Protein AF-A0A1L6RBK7-F1 (afdb_monomer_lite)

Sequence (250 aa):
MNKFKVNISGMTCTGCEKHVESALEKIGAKNIESSYRRGEAVFELPDDIEVESAIKAIADANYHPGEAEEFQSEQKTNLLKKYRLNVEGMTCTGCEEHIAVALENAGAKGIEVDFRRGEALFELPYDVDIDIAKTAITDAQYQPGEAEEIQVQSEKRTDVSLNDEGNYDYDYIIIGSGGAAFSSAIEAVTLNAKVAMIERGTVGGTCVNVGCVPSKTLLRAGEINHLAKNNPFVGLHTSASNVDLALLVK

Organism: NCBI:txid1631871

pLDDT: mean 84.46, std 13.8, range [33.88, 96.56]

Radius of gyration: 31.49 Å; chains: 1; bounding box: 79×46×82 Å

InterPro domains:
  IPR006121 Heavy metal-associated domain, HMA [PF00403] (6-64)
  IPR006121 Heavy metal-associated domain, HMA [PS50846] (2-66)
  IPR006121 Heavy metal-associated domain, HMA [PS50846] (81-145)
  IPR006121 Heavy metal-associated domain, HMA [cd00371] (5-65)
  IPR006121 Heavy metal-associated domain, HMA [cd00371] (85-144)
  IPR012999 Pyridine nucleotide-disulphide oxidoreductase, class I, active site [PS00076] (204-214)
  IPR017969 Heavy-metal-associated, conserved site [PS01047] (87-115)
  IPR023753 FAD/NAD(P)-binding domain [PF07992] (170-236)
  IPR036163 Heavy metal-associated domain superfamily [SSF55008] (2-65)
  IPR036163 Heavy metal-associated domain superfamily [SSF55008] (81-144)
  IPR036188 FAD/NAD(P)-binding domain superfamily [G3DSA:3.50.50.60] (167-250)
  IPR036188 FAD/NAD(P)-binding domain superfamily [SSF51905] (164-239)

Foldseek 3Di:
DFKKKKQKADQDDPVSQVLLVVLCVVQPWPPWGGDSPRNMIITDDDPPDDPVSSCVSSVVSVMHIDDMDGDDPPPDFPDKWKKKKAKADQDDPVVQVLLQVLVVVLVWAPWDDDSVRRIIITIHTPPRDCVSSQVSSVVSVIHIDDMDTDPPPPPPVDPPPPDDPDPDPWDEEAEAQEPVSVVVVVVCVVVVTRYHYDYPDDHHPCCCPPRVNLVVLVVVVVVVQVCQPVPPDPPDHGHDDDDDVVVSRD

Structure (mmCIF, N/CA/C/O backbone):
data_AF-A0A1L6RBK7-F1
#
_entry.id   AF-A0A1L6RBK7-F1
#
loop_
_atom_site.group_PDB
_atom_site.id
_atom_site.type_symbol
_atom_site.label_atom_id
_atom_site.label_alt_id
_atom_site.label_comp_id
_atom_site.label_asym_id
_atom_site.label_entity_id
_atom_site.label_seq_id
_atom_site.pdbx_PDB_ins_code
_atom_site.Cartn_x
_atom_site.Cartn_y
_atom_site.Cartn_z
_atom_site.occupancy
_atom_site.B_iso_or_equiv
_atom_site.auth_seq_id
_atom_site.auth_comp_id
_atom_site.auth_asym_id
_atom_site.auth_atom_id
_atom_site.pdbx_PDB_model_num
ATOM 1 N N . MET A 1 1 ? -17.980 17.492 41.472 1.00 73.06 1 MET A N 1
ATOM 2 C CA . MET A 1 1 ? -16.623 17.569 40.889 1.00 73.06 1 MET A CA 1
ATOM 3 C C . MET A 1 1 ? -16.784 17.989 39.453 1.00 73.06 1 MET A C 1
ATOM 5 O O . MET A 1 1 ? -17.318 17.214 38.662 1.00 73.06 1 MET A O 1
ATOM 9 N N . ASN A 1 2 ? -16.354 19.202 39.141 1.00 81.06 2 ASN A N 1
ATOM 10 C CA . ASN A 1 2 ? -16.454 19.751 37.801 1.00 81.06 2 ASN A CA 1
ATOM 11 C C . ASN A 1 2 ? -15.109 19.601 37.100 1.00 81.06 2 ASN A C 1
ATOM 13 O O . ASN A 1 2 ? -14.045 19.728 37.713 1.00 81.06 2 ASN A O 1
ATOM 17 N N . LYS A 1 3 ? -15.166 19.266 35.816 1.00 86.12 3 LYS A N 1
ATOM 18 C CA . LYS A 1 3 ? -13.985 19.080 34.986 1.00 86.12 3 LYS A CA 1
ATOM 19 C C . LYS A 1 3 ? -13.687 20.389 34.275 1.00 86.12 3 LYS A C 1
ATOM 21 O O . LYS A 1 3 ? -14.584 21.015 33.725 1.00 86.12 3 LYS A O 1
ATOM 26 N N . PHE A 1 4 ? -12.429 20.790 34.290 1.00 86.75 4 PHE A N 1
ATOM 27 C CA . PHE A 1 4 ? -11.965 22.053 33.744 1.00 86.75 4 PHE A CA 1
ATOM 28 C C . PHE A 1 4 ? -10.830 21.817 32.762 1.00 86.75 4 PHE A C 1
ATOM 30 O O . PHE A 1 4 ? -10.036 20.883 32.908 1.00 86.75 4 PHE A O 1
ATOM 37 N N . LYS A 1 5 ? -10.765 22.687 31.760 1.00 88.75 5 LYS A N 1
ATOM 38 C CA . LYS A 1 5 ? -9.667 22.776 30.810 1.00 88.75 5 LYS A CA 1
ATOM 39 C C . LYS A 1 5 ? -9.060 24.172 30.895 1.00 88.75 5 LYS A C 1
ATOM 41 O O . LYS A 1 5 ? -9.777 25.163 30.817 1.00 88.75 5 LYS A O 1
ATOM 46 N N . VAL A 1 6 ? -7.738 24.241 31.021 1.00 91.00 6 VAL A N 1
ATOM 47 C CA . VAL A 1 6 ? -6.980 25.498 31.064 1.00 91.00 6 VAL A CA 1
ATOM 48 C C . VAL A 1 6 ? -5.875 25.449 30.023 1.00 91.00 6 VAL A C 1
ATOM 50 O O . VAL A 1 6 ? -5.073 24.517 30.012 1.00 91.00 6 VAL A O 1
ATOM 53 N N . ASN A 1 7 ? -5.800 26.465 29.165 1.00 90.62 7 ASN A N 1
ATOM 54 C CA . ASN A 1 7 ? -4.651 26.650 28.279 1.00 90.62 7 ASN A CA 1
ATOM 55 C C . ASN A 1 7 ? -3.482 27.240 29.080 1.00 90.62 7 ASN A C 1
ATOM 57 O O . ASN A 1 7 ? -3.673 28.156 29.870 1.00 90.62 7 ASN A O 1
ATOM 61 N N . ILE A 1 8 ? -2.268 26.734 28.895 1.00 88.94 8 ILE A N 1
ATOM 62 C CA . ILE A 1 8 ? -1.082 27.103 29.670 1.00 88.94 8 ILE A CA 1
ATOM 63 C C . ILE A 1 8 ? 0.086 27.362 28.720 1.00 88.94 8 ILE A C 1
ATOM 65 O O . ILE A 1 8 ? 0.554 26.472 28.010 1.00 88.94 8 ILE A O 1
ATOM 69 N N . SER A 1 9 ? 0.615 28.581 28.768 1.00 86.88 9 SER A N 1
ATOM 70 C CA . SER A 1 9 ? 1.838 28.965 28.063 1.00 86.88 9 SER A CA 1
ATOM 71 C C . SER A 1 9 ? 3.060 28.892 28.986 1.00 86.88 9 SER A C 1
ATOM 73 O O . SER A 1 9 ? 3.001 29.259 30.159 1.00 86.88 9 SER A O 1
ATOM 75 N N . GLY A 1 10 ? 4.198 28.437 28.449 1.00 84.94 10 GLY A N 1
ATOM 76 C CA . GLY A 1 10 ? 5.475 28.333 29.178 1.00 84.94 10 GLY A CA 1
ATOM 77 C C . GLY A 1 10 ? 5.931 26.905 29.503 1.00 84.94 10 GLY A C 1
ATOM 78 O O . GLY A 1 10 ? 7.043 26.724 29.995 1.00 84.94 10 GLY A O 1
ATOM 79 N N . MET A 1 11 ? 5.128 25.882 29.196 1.00 90.25 11 MET A N 1
ATOM 80 C CA . MET A 1 11 ? 5.571 24.486 29.264 1.00 90.25 11 MET A CA 1
ATOM 81 C C . MET A 1 11 ? 6.421 24.135 28.036 1.00 90.25 11 MET A C 1
ATOM 83 O O . MET A 1 11 ? 5.993 24.349 26.906 1.00 90.25 11 MET A O 1
ATOM 87 N N . THR A 1 12 ? 7.622 23.589 28.245 1.00 86.50 12 THR A N 1
ATOM 88 C CA . THR A 1 12 ? 8.572 23.291 27.152 1.00 86.50 12 THR A CA 1
ATOM 89 C C . THR A 1 12 ? 9.026 21.833 27.100 1.00 86.50 12 THR A C 1
ATOM 91 O O . THR A 1 12 ? 9.640 21.419 26.117 1.00 86.50 12 THR A O 1
ATOM 94 N N . CYS A 1 13 ? 8.726 21.034 28.126 1.00 85.31 13 CYS A N 1
ATOM 95 C CA . CYS A 1 13 ? 9.079 19.618 28.177 1.00 85.31 13 CYS A CA 1
ATOM 96 C C . CYS A 1 13 ? 8.128 18.822 29.080 1.00 85.31 13 CYS A C 1
ATOM 98 O O . CYS A 1 13 ? 7.342 19.391 29.836 1.00 85.31 13 CYS A O 1
ATOM 100 N N . THR A 1 14 ? 8.265 17.495 29.064 1.00 84.88 14 THR A N 1
ATOM 101 C CA . THR A 1 14 ? 7.515 16.574 29.939 1.00 84.88 14 THR A CA 1
ATOM 102 C C . THR A 1 14 ? 7.792 16.789 31.431 1.00 84.88 14 THR A C 1
ATOM 104 O O . THR A 1 14 ? 6.969 16.471 32.284 1.00 84.88 14 THR A O 1
ATOM 107 N N . GLY A 1 15 ? 8.937 17.385 31.780 1.00 85.56 15 GLY A N 1
ATOM 108 C CA . GLY A 1 15 ? 9.208 17.837 33.147 1.00 85.56 15 GLY A CA 1
ATOM 109 C C . GLY A 1 15 ? 8.305 18.997 33.580 1.00 85.56 15 GLY A C 1
ATOM 110 O O . GLY A 1 15 ? 7.928 19.067 34.747 1.00 85.56 15 GLY A O 1
ATOM 111 N N . CYS A 1 16 ? 7.917 19.879 32.651 1.00 87.00 16 CYS A N 1
ATOM 112 C CA . CYS A 1 16 ? 6.959 20.950 32.925 1.00 87.00 16 CYS A CA 1
ATOM 113 C C . CYS A 1 16 ? 5.545 20.405 33.153 1.00 87.00 16 CYS A C 1
ATOM 115 O O . CYS A 1 16 ? 4.841 20.939 34.001 1.00 87.00 16 CYS A O 1
ATOM 117 N N . GLU A 1 17 ? 5.159 19.331 32.455 1.00 89.56 17 GLU A N 1
ATOM 118 C CA . GLU A 1 17 ? 3.857 18.669 32.648 1.00 89.56 17 GLU A CA 1
ATOM 119 C C . GLU A 1 17 ? 3.706 18.207 34.097 1.00 89.56 17 GLU A C 1
ATOM 121 O O . GLU A 1 17 ? 2.801 18.655 34.796 1.00 89.56 17 GLU A O 1
ATOM 126 N N . LYS A 1 18 ? 4.685 17.437 34.592 1.00 89.50 18 LYS A N 1
ATOM 127 C CA . LYS A 1 18 ? 4.704 16.945 35.979 1.00 89.50 18 LYS A CA 1
ATOM 128 C C . LYS A 1 18 ? 4.722 18.061 37.016 1.00 89.50 18 LYS A C 1
ATOM 130 O O . LYS A 1 18 ? 4.187 17.905 38.113 1.00 89.50 18 LYS A O 1
ATOM 135 N N . HIS A 1 19 ? 5.372 19.178 36.699 1.00 92.06 19 HIS A N 1
ATOM 136 C CA . HIS A 1 19 ? 5.433 20.329 37.593 1.00 92.06 19 HIS A CA 1
ATOM 137 C C . HIS A 1 19 ? 4.069 21.023 37.708 1.00 92.06 19 HIS A C 1
ATOM 139 O O . HIS A 1 19 ? 3.645 21.338 38.819 1.00 92.06 19 HIS A O 1
ATOM 145 N N . VAL A 1 20 ? 3.360 21.186 36.584 1.00 89.94 20 VAL A N 1
ATOM 146 C CA . VAL A 1 20 ? 1.979 21.694 36.550 1.00 89.94 20 VAL A CA 1
ATOM 147 C C . VAL A 1 20 ? 1.020 20.726 37.244 1.00 89.94 20 VAL A C 1
ATOM 149 O O . VAL A 1 20 ? 0.216 21.159 38.065 1.00 89.94 20 VAL A O 1
ATOM 152 N N . GLU A 1 21 ? 1.146 19.422 36.993 1.00 91.25 21 GLU A N 1
ATOM 153 C CA . GLU A 1 21 ? 0.361 18.382 37.673 1.00 91.25 21 GLU A CA 1
ATOM 154 C C . GLU A 1 21 ? 0.539 18.463 39.190 1.00 91.25 21 GLU A C 1
ATOM 156 O O . GLU A 1 21 ? -0.434 18.594 39.925 1.00 91.25 21 GLU A O 1
ATOM 161 N N . SER A 1 22 ? 1.787 18.530 39.661 1.00 89.69 22 SER A N 1
ATOM 162 C CA . SER A 1 22 ? 2.098 18.658 41.091 1.00 89.69 22 SER A CA 1
ATOM 163 C C . SER A 1 22 ? 1.553 19.951 41.715 1.00 89.69 22 SER A C 1
ATOM 165 O O . SER A 1 22 ? 1.272 19.990 42.914 1.00 89.69 22 SER A O 1
ATOM 167 N N . ALA A 1 23 ? 1.448 21.039 40.946 1.00 91.12 23 ALA A N 1
ATOM 168 C CA . ALA A 1 23 ? 0.873 22.299 41.419 1.00 91.12 23 ALA A CA 1
ATOM 169 C C . ALA A 1 23 ? -0.652 22.196 41.581 1.00 91.12 23 ALA A C 1
ATOM 171 O O . ALA A 1 23 ? -1.193 22.658 42.586 1.00 91.12 23 ALA A O 1
ATOM 172 N N . LEU A 1 24 ? -1.323 21.533 40.637 1.00 90.44 24 LEU A N 1
ATOM 173 C CA . LEU A 1 24 ? -2.764 21.282 40.669 1.00 90.44 24 LEU A CA 1
ATOM 174 C C . LEU A 1 24 ? -3.151 20.234 41.731 1.00 90.44 24 LEU A C 1
ATOM 176 O O . LEU A 1 24 ? -4.159 20.394 42.417 1.00 90.44 24 LEU A O 1
ATOM 180 N N . GLU A 1 25 ? -2.329 19.210 41.962 1.00 91.50 25 GLU A N 1
ATOM 181 C CA . GLU A 1 25 ? -2.562 18.228 43.032 1.00 91.50 25 GLU A CA 1
ATOM 182 C C . GLU A 1 25 ? -2.554 18.870 44.428 1.00 91.50 25 GLU A C 1
ATOM 184 O O . GLU A 1 25 ? -3.361 18.511 45.286 1.00 91.50 25 GLU A O 1
ATOM 189 N N . LYS A 1 26 ? -1.681 19.861 44.666 1.00 90.38 26 LYS A N 1
ATOM 190 C CA . LYS A 1 26 ? -1.568 20.552 45.968 1.00 90.38 26 LYS A CA 1
ATOM 191 C C . LYS A 1 26 ? -2.830 21.301 46.376 1.00 90.38 26 LYS A C 1
ATOM 193 O O . LYS A 1 26 ? -3.056 21.484 47.569 1.00 90.38 26 LYS A O 1
ATOM 198 N N . ILE A 1 27 ? -3.626 21.735 45.404 1.00 88.38 27 ILE A N 1
ATOM 199 C CA . ILE A 1 27 ? -4.910 22.394 45.648 1.00 88.38 27 ILE A CA 1
ATOM 200 C C . ILE A 1 27 ? -6.080 21.405 45.631 1.00 88.38 27 ILE A C 1
ATOM 202 O O . ILE A 1 27 ? -7.221 21.831 45.706 1.00 88.38 27 ILE A O 1
ATOM 206 N N . GLY A 1 28 ? -5.823 20.097 45.539 1.00 85.75 28 GLY A N 1
ATOM 207 C CA . GLY A 1 28 ? -6.856 19.064 45.606 1.00 85.75 28 GLY A CA 1
ATOM 208 C C . GLY A 1 28 ? -7.500 18.694 44.270 1.00 85.75 28 GLY A C 1
ATOM 209 O O . GLY A 1 28 ? -8.521 18.001 44.279 1.00 85.75 28 GLY A O 1
ATOM 210 N N . ALA A 1 29 ? -6.926 19.110 43.135 1.00 88.69 29 ALA A N 1
ATOM 211 C CA . ALA A 1 29 ? -7.391 18.654 41.829 1.00 88.69 29 ALA A CA 1
ATOM 212 C C . ALA A 1 29 ? -7.116 17.150 41.641 1.00 88.69 29 ALA A C 1
ATOM 214 O O . ALA A 1 29 ? -6.121 16.611 42.131 1.00 88.69 29 ALA A O 1
ATOM 215 N N . LYS A 1 30 ? -8.012 16.461 40.932 1.00 86.44 30 LYS A N 1
ATOM 216 C CA . LYS A 1 30 ? -7.897 15.033 40.592 1.00 86.44 30 LYS A CA 1
ATOM 217 C C . LYS A 1 30 ? -7.983 14.834 39.084 1.00 86.44 30 LYS A C 1
ATOM 219 O O . LYS A 1 30 ? -8.372 15.750 38.366 1.00 86.44 30 LYS A O 1
ATOM 224 N N . ASN A 1 31 ? -7.630 13.635 38.612 1.00 85.12 31 ASN A N 1
ATOM 225 C CA . ASN A 1 31 ? -7.673 13.272 37.190 1.00 85.12 31 ASN A CA 1
ATOM 226 C C . ASN A 1 31 ? -6.968 14.316 36.303 1.00 85.12 31 ASN A C 1
ATOM 228 O O . ASN A 1 31 ? -7.517 14.758 35.295 1.00 85.12 31 ASN A O 1
ATOM 232 N N . ILE A 1 32 ? -5.780 14.753 36.736 1.00 87.50 32 ILE A N 1
ATOM 233 C CA . ILE A 1 32 ? -5.017 15.800 36.061 1.00 87.50 32 ILE A CA 1
ATOM 234 C C . ILE A 1 32 ? -4.251 15.182 34.891 1.00 87.50 32 ILE A C 1
ATOM 236 O O . ILE A 1 32 ? -3.526 14.206 35.059 1.00 87.50 32 ILE A O 1
ATOM 240 N N . GLU A 1 33 ? -4.396 15.784 33.720 1.00 86.12 33 GLU A N 1
ATOM 241 C CA . GLU A 1 33 ? -3.628 15.480 32.522 1.00 86.12 33 GLU A CA 1
ATOM 242 C C . GLU A 1 33 ? -3.061 16.793 31.979 1.00 86.12 33 GLU A C 1
ATOM 244 O O . GLU A 1 33 ? -3.806 17.653 31.500 1.00 86.12 33 GLU A O 1
ATOM 249 N N . SER A 1 34 ? -1.742 16.967 32.069 1.00 83.00 34 SER A N 1
ATOM 250 C CA . SER A 1 34 ? -1.044 18.118 31.495 1.00 83.00 34 SER A CA 1
ATOM 251 C C . SER A 1 34 ? -0.352 17.738 30.190 1.00 83.00 34 SER A C 1
ATOM 253 O O . SER A 1 34 ? 0.192 16.644 30.052 1.00 83.00 34 SER A O 1
ATOM 255 N N . SER A 1 35 ? -0.360 18.639 29.206 1.00 83.50 35 SER A N 1
ATOM 256 C CA . SER A 1 35 ? 0.313 18.413 27.930 1.00 83.50 35 SER A CA 1
ATOM 257 C C . SER A 1 35 ? 1.081 19.645 27.467 1.00 83.50 35 SER A C 1
ATOM 259 O O . SER A 1 35 ? 0.487 20.619 27.000 1.00 83.50 35 SER A O 1
ATOM 261 N N . TYR A 1 36 ? 2.417 19.585 27.489 1.00 78.44 36 TYR A N 1
ATOM 262 C CA . TYR A 1 36 ? 3.265 20.673 26.982 1.00 78.44 36 TYR A CA 1
ATOM 263 C C . TYR A 1 36 ? 3.106 20.845 25.467 1.00 78.44 36 TYR A C 1
ATOM 265 O O . TYR A 1 36 ? 3.210 21.956 24.958 1.00 78.44 36 TYR A O 1
ATOM 273 N N . ARG A 1 37 ? 2.828 19.753 24.737 1.00 77.12 37 ARG A N 1
ATOM 274 C CA . ARG A 1 37 ? 2.623 19.788 23.278 1.00 77.12 37 ARG A CA 1
ATOM 275 C C . ARG A 1 37 ? 1.347 20.521 22.883 1.00 77.12 37 ARG A C 1
ATOM 277 O O . ARG A 1 37 ? 1.342 21.206 21.868 1.00 77.12 37 ARG A O 1
ATOM 284 N N . ARG A 1 38 ? 0.274 20.340 23.656 1.00 80.12 38 ARG A N 1
ATOM 285 C CA . ARG A 1 38 ? -1.005 21.029 23.433 1.00 80.12 38 ARG A CA 1
ATOM 286 C C . ARG A 1 38 ? -1.054 22.395 24.115 1.00 80.12 38 ARG A C 1
ATOM 288 O O . ARG A 1 38 ? -1.871 23.219 23.731 1.00 80.12 38 ARG A O 1
ATOM 295 N N . GLY A 1 39 ? -0.171 22.636 25.085 1.00 85.94 39 GLY A N 1
ATOM 296 C CA . GLY A 1 39 ? -0.199 23.846 25.897 1.00 85.94 39 GLY A CA 1
ATOM 297 C C . GLY A 1 39 ? -1.479 23.924 26.720 1.00 85.94 39 GLY A C 1
ATOM 298 O O . GLY A 1 39 ? -2.077 24.987 26.804 1.00 85.94 39 GLY A O 1
ATOM 299 N N . GLU A 1 40 ? -1.939 22.803 27.280 1.00 89.44 40 GLU A N 1
ATOM 300 C CA . GLU A 1 40 ? -3.183 22.734 28.055 1.00 89.44 40 GLU A CA 1
ATOM 301 C C . GLU A 1 40 ? -3.053 21.752 29.225 1.00 89.44 40 GLU A C 1
ATOM 303 O O . GLU A 1 40 ? -2.255 20.812 29.169 1.00 89.44 40 GLU A O 1
ATOM 308 N N . ALA A 1 41 ? -3.857 21.961 30.267 1.00 88.62 41 ALA A N 1
ATOM 309 C CA . ALA A 1 41 ? -4.087 21.001 31.336 1.00 88.62 41 ALA A CA 1
ATOM 310 C C . ALA A 1 41 ? -5.589 20.785 31.537 1.00 88.62 41 ALA A C 1
ATOM 312 O O . ALA A 1 41 ? -6.378 21.733 31.522 1.00 88.62 41 ALA A O 1
ATOM 313 N N . VAL A 1 42 ? -5.969 19.527 31.731 1.00 89.00 42 VAL A N 1
ATOM 314 C CA . VAL A 1 42 ? -7.336 19.098 32.022 1.00 89.00 42 VAL A CA 1
ATOM 315 C C . VAL A 1 42 ? -7.346 18.476 33.408 1.00 89.00 42 VAL A C 1
ATOM 317 O O . VAL A 1 42 ? -6.490 17.653 33.708 1.00 89.00 42 VAL A O 1
ATOM 320 N N . PHE A 1 43 ? -8.280 18.874 34.265 1.00 89.69 43 PHE A N 1
ATOM 321 C CA . PHE A 1 43 ? -8.334 18.401 35.648 1.00 89.69 43 PHE A CA 1
ATOM 322 C C . PHE A 1 43 ? -9.745 18.506 36.221 1.00 89.69 43 PHE A C 1
ATOM 324 O O . PHE A 1 43 ? -10.593 19.224 35.698 1.00 89.69 43 PHE A O 1
ATOM 331 N N . GLU A 1 44 ? -10.004 17.792 37.309 1.00 89.06 44 GLU A N 1
ATOM 332 C CA . GLU A 1 44 ? -11.269 17.837 38.037 1.00 89.06 44 GLU A CA 1
ATOM 333 C C . GLU A 1 44 ? -11.083 18.528 39.383 1.00 89.06 44 GLU A C 1
ATOM 335 O O . GLU A 1 44 ? -10.224 18.134 40.177 1.00 89.06 44 GLU A O 1
ATOM 340 N N . LEU A 1 45 ? -11.913 19.535 39.655 1.00 87.38 45 LEU A N 1
ATOM 341 C CA . LEU A 1 45 ? -11.954 20.211 40.946 1.00 87.38 45 LEU A CA 1
ATOM 342 C C . LEU A 1 45 ? -13.162 19.747 41.773 1.00 87.38 45 LEU A C 1
ATOM 344 O O . LEU A 1 45 ? -14.258 19.555 41.233 1.00 87.38 45 LEU A O 1
ATOM 348 N N . PRO A 1 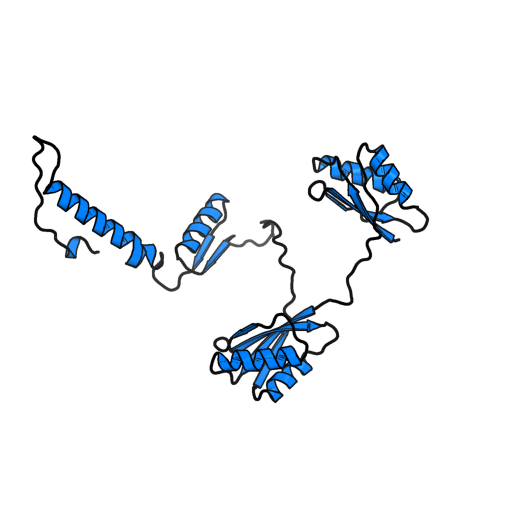46 ? -12.980 19.557 43.088 1.00 84.69 46 PRO A N 1
ATOM 349 C CA . PRO A 1 46 ? -14.072 19.498 44.052 1.00 84.69 46 PRO A CA 1
ATOM 350 C C . PRO A 1 46 ? -14.959 20.755 44.013 1.00 84.69 46 PRO A C 1
ATOM 352 O O . PRO A 1 46 ? -14.482 21.843 43.705 1.00 84.69 46 PRO A O 1
ATOM 355 N N . ASP A 1 47 ? -16.248 20.609 44.334 1.00 79.94 47 ASP A N 1
ATOM 356 C CA . ASP A 1 47 ? -17.235 21.701 44.225 1.00 79.94 47 ASP A CA 1
ATOM 357 C C . ASP A 1 47 ? -17.021 22.813 45.276 1.00 79.94 47 ASP A C 1
ATOM 359 O O . ASP A 1 47 ? -17.595 23.893 45.178 1.00 79.94 47 ASP A O 1
ATOM 363 N N . ASP A 1 48 ? -16.193 22.548 46.288 1.00 82.00 48 ASP A N 1
ATOM 364 C CA . ASP A 1 48 ? -15.760 23.478 47.331 1.00 82.00 48 ASP A CA 1
ATOM 365 C C . ASP A 1 48 ? -14.536 24.324 46.940 1.00 82.00 48 ASP A C 1
ATOM 367 O O . ASP A 1 48 ? -14.123 25.191 47.714 1.00 82.00 48 ASP A O 1
ATOM 371 N N . ILE A 1 49 ? -13.957 24.101 45.755 1.00 82.75 49 ILE A N 1
ATOM 372 C CA . ILE A 1 49 ? -12.746 24.784 45.294 1.00 82.75 49 ILE A CA 1
ATOM 373 C C . ILE A 1 49 ? -13.047 25.602 44.043 1.00 82.75 49 ILE A C 1
ATOM 375 O O . ILE A 1 49 ? -13.415 25.075 42.995 1.00 82.75 49 ILE A O 1
ATOM 379 N N . GLU A 1 50 ? -12.837 26.913 44.142 1.00 84.25 50 GLU A N 1
ATOM 380 C CA . GLU A 1 50 ? -13.011 27.823 43.013 1.00 84.25 50 GLU A CA 1
ATOM 381 C C . GLU A 1 50 ? -11.913 27.626 41.959 1.00 84.25 50 GLU A C 1
ATOM 383 O O . GLU A 1 50 ? -10.728 27.507 42.284 1.00 84.25 50 GLU A O 1
ATOM 388 N N . VAL A 1 51 ? -12.307 27.677 40.684 1.00 85.06 51 VAL A N 1
ATOM 389 C CA . VAL A 1 51 ? -11.425 27.532 39.510 1.00 85.06 51 VAL A CA 1
ATOM 390 C C . VAL A 1 51 ? -10.275 28.540 39.511 1.00 85.06 51 VAL A C 1
ATOM 392 O O . VAL A 1 51 ? -9.162 28.221 39.094 1.00 85.06 51 VAL A O 1
ATOM 395 N N . GLU A 1 52 ? -10.507 29.728 40.066 1.00 86.75 52 GLU A N 1
ATOM 396 C CA . GLU A 1 52 ? -9.492 30.770 40.226 1.00 86.75 52 GLU A CA 1
ATOM 397 C C . GLU A 1 52 ? -8.285 30.293 41.054 1.00 86.75 52 GLU A C 1
ATOM 399 O O . GLU A 1 52 ? -7.146 30.696 40.813 1.00 86.75 52 GLU A O 1
ATOM 404 N N . SER A 1 53 ? -8.504 29.361 41.989 1.00 86.00 53 SER A N 1
ATOM 405 C CA . SER A 1 53 ? -7.432 28.738 42.773 1.00 86.00 53 SER A CA 1
ATOM 406 C C . SER A 1 53 ? -6.507 27.885 41.900 1.00 86.00 53 SER A C 1
ATOM 408 O O . SER A 1 53 ? -5.301 27.848 42.146 1.00 86.00 53 SER A O 1
ATOM 410 N N . ALA A 1 54 ? -7.040 27.241 40.855 1.00 86.25 54 ALA A N 1
ATOM 411 C CA . ALA A 1 54 ? -6.251 26.472 39.894 1.00 86.25 54 ALA A CA 1
ATOM 412 C C . ALA A 1 54 ? -5.447 27.370 38.956 1.00 86.25 54 ALA A C 1
ATOM 414 O O . ALA A 1 54 ? -4.259 27.121 38.748 1.00 86.25 54 ALA A O 1
ATOM 415 N N . ILE A 1 55 ? -6.051 28.458 38.470 1.00 89.12 55 ILE A N 1
ATOM 416 C CA . ILE A 1 55 ? -5.344 29.479 37.685 1.00 89.12 55 ILE A CA 1
ATOM 417 C C . ILE A 1 55 ? -4.179 30.037 38.512 1.00 89.12 55 ILE A C 1
ATOM 419 O O . ILE A 1 55 ? -3.034 30.051 38.058 1.00 89.12 55 ILE A O 1
ATOM 423 N N . LYS A 1 56 ? -4.430 30.402 39.772 1.00 89.44 56 LYS A N 1
ATOM 424 C CA . LYS A 1 56 ? -3.388 30.907 40.667 1.00 89.44 56 LYS A CA 1
ATOM 425 C C . LYS A 1 56 ? -2.276 29.886 40.923 1.00 89.44 56 LYS A C 1
ATOM 427 O O . LYS A 1 56 ? -1.108 30.252 40.863 1.00 89.44 56 LYS A O 1
ATOM 432 N N . ALA A 1 57 ? -2.607 28.614 41.150 1.00 90.31 57 ALA A N 1
ATOM 433 C CA . ALA A 1 57 ? -1.607 27.567 41.373 1.00 90.31 57 ALA A CA 1
ATOM 434 C C . ALA A 1 57 ? -0.672 27.373 40.165 1.00 90.31 57 ALA A C 1
ATOM 436 O O . ALA A 1 57 ? 0.532 27.177 40.338 1.00 90.31 57 ALA A O 1
ATOM 437 N N . ILE A 1 58 ? -1.209 27.465 38.943 1.00 89.25 58 ILE A N 1
ATOM 438 C CA . ILE A 1 58 ? -0.419 27.388 37.706 1.00 89.25 58 ILE A CA 1
ATOM 439 C C . ILE A 1 58 ? 0.479 28.629 37.557 1.00 89.25 58 ILE A C 1
ATOM 441 O O . ILE A 1 58 ? 1.648 28.498 37.186 1.00 89.25 58 ILE A O 1
ATOM 445 N N . ALA A 1 59 ? -0.036 29.818 37.887 1.00 89.50 59 ALA A N 1
ATOM 446 C CA . ALA A 1 59 ? 0.738 31.059 37.874 1.00 89.50 59 ALA A CA 1
ATOM 447 C C . ALA A 1 59 ? 1.887 31.044 38.900 1.00 89.50 59 ALA A C 1
ATOM 449 O O . ALA A 1 59 ? 3.028 31.358 38.559 1.00 89.50 59 ALA A O 1
ATOM 450 N N . ASP A 1 60 ? 1.616 30.590 40.127 1.00 91.06 60 ASP A N 1
ATOM 451 C CA . ASP A 1 60 ? 2.605 30.452 41.205 1.00 91.06 60 ASP A CA 1
ATOM 452 C C . ASP A 1 60 ? 3.696 29.412 40.863 1.00 91.06 60 ASP A C 1
ATOM 454 O O . ASP A 1 60 ? 4.818 29.483 41.369 1.00 91.06 60 ASP A O 1
ATOM 458 N N . ALA A 1 61 ? 3.405 28.473 39.955 1.00 88.19 61 ALA A N 1
ATOM 459 C CA . ALA A 1 61 ? 4.369 27.519 39.404 1.00 88.19 61 ALA A CA 1
ATOM 460 C C . ALA A 1 61 ? 5.236 28.090 38.254 1.00 88.19 61 ALA A C 1
ATOM 462 O O . ALA A 1 61 ? 6.005 27.343 37.646 1.00 88.19 61 ALA A O 1
ATOM 463 N N . ASN A 1 62 ? 5.174 29.406 37.998 1.00 89.69 62 ASN A N 1
ATOM 464 C CA . ASN A 1 62 ? 5.856 30.138 36.919 1.00 89.69 62 ASN A CA 1
ATOM 465 C C . ASN A 1 62 ? 5.379 29.791 35.496 1.00 89.69 62 ASN A C 1
ATOM 467 O O . ASN A 1 62 ? 6.163 29.844 34.543 1.00 89.69 62 ASN A O 1
ATOM 471 N N . TYR A 1 63 ? 4.096 29.472 35.332 1.00 90.38 63 TYR A N 1
ATOM 472 C CA . TYR A 1 63 ? 3.465 29.322 34.018 1.00 90.38 63 TYR A CA 1
ATOM 473 C C . TYR A 1 63 ? 2.424 30.417 33.777 1.00 90.38 63 TYR A C 1
ATOM 475 O O . TYR A 1 63 ? 2.005 31.105 34.701 1.00 90.38 63 TYR A O 1
ATOM 483 N N . HIS A 1 64 ? 2.007 30.596 32.525 1.00 88.94 64 HIS A N 1
ATOM 484 C CA . HIS A 1 64 ? 1.009 31.597 32.147 1.00 88.94 64 HIS A CA 1
ATOM 485 C C . HIS A 1 64 ? -0.312 30.888 31.809 1.00 88.94 64 HIS A C 1
ATOM 487 O O . HIS A 1 64 ? -0.473 30.440 30.668 1.00 88.94 64 HIS A O 1
ATOM 493 N N . PRO A 1 65 ? -1.226 30.720 32.782 1.00 89.25 65 PRO A N 1
ATOM 494 C CA . PRO A 1 65 ? -2.549 30.159 32.531 1.00 89.25 65 PRO A CA 1
ATOM 495 C C . PRO A 1 65 ? -3.427 31.168 31.779 1.00 89.25 65 PRO A C 1
ATOM 497 O O . PRO A 1 65 ? -3.390 32.367 32.049 1.00 89.25 65 PRO A O 1
ATOM 500 N N . GLY A 1 66 ? -4.205 30.671 30.823 1.00 86.62 66 GLY A N 1
ATOM 501 C CA . GLY A 1 66 ? -5.302 31.389 30.184 1.00 86.62 66 GLY A CA 1
ATOM 502 C C . GLY A 1 66 ? -6.613 31.214 30.949 1.00 86.62 66 GLY A C 1
ATOM 503 O O . GLY A 1 66 ? -6.627 30.757 32.092 1.00 86.62 66 GLY A O 1
ATOM 504 N N . GLU A 1 67 ? -7.721 31.559 30.297 1.00 83.00 67 GLU A N 1
ATOM 505 C CA . GLU A 1 67 ? -9.059 31.352 30.854 1.00 83.00 67 GLU A CA 1
ATOM 506 C C . GLU A 1 67 ? -9.352 29.856 31.036 1.00 83.00 67 GLU A C 1
ATOM 508 O O . GLU A 1 67 ? -8.950 29.014 30.225 1.00 83.00 67 GLU A O 1
ATOM 513 N N . ALA A 1 68 ? -10.023 29.534 32.141 1.00 82.31 68 ALA A N 1
ATOM 514 C CA . ALA A 1 68 ? -10.442 28.183 32.465 1.00 82.31 68 ALA A CA 1
ATOM 515 C C . ALA A 1 68 ? -11.869 27.948 31.968 1.00 82.31 68 ALA A C 1
ATOM 517 O O . ALA A 1 68 ? -12.796 28.654 32.362 1.00 82.31 68 ALA A O 1
ATOM 518 N N . GLU A 1 69 ? -12.044 26.933 31.131 1.00 80.81 69 GLU A N 1
ATOM 519 C CA . GLU A 1 69 ? -13.343 26.547 30.589 1.00 80.81 69 GLU A CA 1
ATOM 520 C C . GLU A 1 69 ? -13.856 25.305 31.322 1.00 80.81 69 GLU A C 1
ATOM 522 O O . GLU A 1 69 ? -13.122 24.329 31.518 1.00 80.81 69 GLU A O 1
ATOM 527 N N . GLU A 1 70 ? -15.124 25.331 31.739 1.00 74.19 70 GLU A N 1
ATOM 528 C CA . GLU A 1 70 ? -15.786 24.152 32.290 1.00 74.19 70 GLU A CA 1
ATOM 529 C C . GLU A 1 70 ? -15.986 23.129 31.167 1.00 74.19 70 GLU A C 1
ATOM 531 O O . GLU A 1 70 ? -16.745 23.322 30.217 1.00 74.19 70 GLU A O 1
ATOM 536 N N . PHE A 1 71 ? -15.239 22.039 31.259 1.00 57.59 71 PHE A N 1
ATOM 537 C CA . PHE A 1 71 ? -15.177 20.991 30.262 1.00 57.59 71 PHE A CA 1
ATOM 538 C C . PHE A 1 71 ? -16.189 19.910 30.630 1.00 57.59 71 PHE A C 1
ATOM 540 O O . PHE A 1 71 ? -15.877 18.942 31.326 1.00 57.59 71 PHE A O 1
ATOM 547 N N . GLN A 1 72 ? -17.427 20.059 30.163 1.00 51.50 72 GLN A N 1
ATOM 548 C CA . GLN A 1 72 ? -18.390 18.966 30.242 1.00 51.50 72 GLN A CA 1
ATOM 549 C C . GLN A 1 72 ? -17.916 17.839 29.324 1.00 51.50 72 GLN A C 1
ATOM 551 O O . GLN A 1 72 ? -17.566 18.064 28.166 1.00 51.50 72 GLN A O 1
ATOM 556 N N . SER A 1 73 ? -17.899 16.607 29.831 1.00 42.69 73 SER A N 1
ATOM 557 C CA . SER A 1 73 ? -17.767 15.431 28.979 1.00 42.69 73 SER A CA 1
ATOM 558 C C . SER A 1 73 ? -18.958 15.389 28.016 1.00 42.69 73 SER A C 1
ATOM 560 O O . SER A 1 73 ? -20.011 14.845 28.349 1.00 42.69 73 SER A O 1
ATOM 562 N N . GLU A 1 74 ? -18.812 15.957 26.822 1.00 39.66 74 GLU A N 1
ATOM 563 C CA . GLU A 1 74 ? -19.692 15.696 25.686 1.00 39.66 74 GLU A CA 1
ATOM 564 C C . GLU A 1 74 ? -19.523 14.236 25.249 1.00 39.66 74 GLU A C 1
ATOM 566 O O . GLU A 1 74 ? -18.879 13.924 24.254 1.00 39.66 74 GLU A O 1
ATOM 571 N N . GLN A 1 75 ? -20.077 13.302 26.014 1.00 45.78 75 GLN A N 1
ATOM 572 C CA . GLN A 1 75 ? -20.239 11.918 25.590 1.00 45.78 75 GLN A CA 1
ATOM 573 C C . GLN A 1 75 ? -21.526 11.360 26.185 1.00 45.78 75 GLN A C 1
ATOM 575 O O . GLN A 1 75 ? -21.504 10.785 27.271 1.00 45.78 75 GLN A O 1
ATOM 580 N N . LYS A 1 76 ? -22.644 11.520 25.458 1.00 37.50 76 LYS A N 1
ATOM 581 C CA . LYS A 1 76 ? -23.688 10.475 25.379 1.00 37.50 76 LYS A CA 1
ATOM 582 C C . LYS A 1 76 ? -24.792 10.667 24.332 1.00 37.50 76 LYS A C 1
ATOM 584 O O . LYS A 1 76 ? -25.513 9.707 24.106 1.00 37.50 76 LYS A O 1
ATOM 589 N N . THR A 1 77 ? -24.904 11.806 23.645 1.00 33.88 77 THR A N 1
ATOM 590 C CA . THR A 1 77 ? -26.018 12.037 22.689 1.00 33.88 77 THR A CA 1
ATOM 591 C C . THR A 1 77 ? -25.634 12.051 21.204 1.00 33.88 77 THR A C 1
ATOM 593 O O . THR A 1 77 ? -26.496 12.271 20.367 1.00 33.88 77 THR A O 1
ATOM 596 N N . ASN A 1 78 ? -24.368 11.800 20.857 1.00 46.84 78 ASN A N 1
ATOM 597 C CA . ASN A 1 78 ? -23.880 11.773 19.465 1.00 46.84 78 ASN A CA 1
ATOM 598 C C . ASN A 1 78 ? -22.962 10.571 19.196 1.00 46.84 78 ASN A C 1
ATOM 600 O O . ASN A 1 78 ? -22.011 10.643 18.422 1.00 46.84 78 ASN A O 1
ATOM 604 N N . LEU A 1 79 ? -23.204 9.458 19.885 1.00 59.16 79 LEU A N 1
ATOM 605 C CA . LEU A 1 79 ? -22.547 8.214 19.522 1.00 59.16 79 LEU A CA 1
ATOM 606 C C . LEU A 1 79 ? -23.277 7.672 18.281 1.00 59.16 79 LEU A C 1
ATOM 608 O O . LEU A 1 79 ? -24.501 7.531 18.288 1.00 59.16 79 LEU A O 1
ATOM 612 N N . LEU A 1 80 ? -22.524 7.427 17.212 1.00 71.94 80 LEU A N 1
ATOM 613 C CA . LEU A 1 80 ? -22.966 6.720 16.014 1.00 71.94 80 LEU A CA 1
ATOM 614 C C . LEU A 1 80 ? -22.353 5.316 16.059 1.00 71.94 80 LEU A C 1
ATOM 616 O O . LEU A 1 80 ? -21.160 5.168 16.327 1.00 71.94 80 LEU A O 1
ATOM 620 N N . LYS A 1 81 ? -23.162 4.287 15.830 1.00 81.69 81 LYS A N 1
ATOM 621 C CA . LYS A 1 81 ? -22.719 2.910 15.625 1.00 81.69 81 LYS A CA 1
ATOM 622 C C . LYS A 1 81 ? -22.448 2.698 14.152 1.00 81.69 81 LYS A C 1
ATOM 624 O O . LYS A 1 81 ? -23.298 3.018 13.324 1.00 81.69 81 LYS A O 1
ATOM 629 N N . LYS A 1 82 ? -21.296 2.123 13.829 1.00 86.50 82 LYS A N 1
ATOM 630 C CA . LYS A 1 82 ? -20.985 1.720 12.462 1.00 86.50 82 LYS A CA 1
ATOM 631 C C . LYS A 1 82 ? -21.446 0.289 12.239 1.00 86.50 82 LYS A C 1
ATOM 633 O O . LYS A 1 82 ? -21.210 -0.580 13.072 1.00 86.50 82 LYS A O 1
ATOM 638 N N . TYR A 1 83 ? -22.070 0.046 11.103 1.00 87.12 83 TYR A N 1
ATOM 639 C CA . TYR A 1 83 ? -22.606 -1.247 10.724 1.00 87.12 83 TYR A CA 1
ATOM 640 C C . TYR A 1 83 ? -22.057 -1.676 9.370 1.00 87.12 83 TYR A C 1
ATOM 642 O O . TYR A 1 83 ? -21.890 -0.849 8.474 1.00 87.12 83 TYR A O 1
ATOM 650 N N . ARG A 1 84 ? -21.792 -2.977 9.236 1.00 89.12 84 ARG A N 1
ATOM 651 C CA . ARG A 1 84 ? -21.670 -3.675 7.955 1.00 89.12 84 ARG A CA 1
ATOM 652 C C . ARG A 1 84 ? -22.904 -4.534 7.773 1.00 89.12 84 ARG A C 1
ATOM 654 O O . ARG A 1 84 ? -23.228 -5.335 8.644 1.00 89.12 84 ARG A O 1
ATOM 661 N N . LEU A 1 85 ? -23.570 -4.386 6.641 1.00 91.25 85 LEU A N 1
ATOM 662 C CA . LEU A 1 85 ? -24.729 -5.182 6.278 1.00 91.25 85 LEU A CA 1
ATOM 663 C C . LEU A 1 85 ? -24.491 -5.818 4.912 1.00 91.25 85 LEU A C 1
ATOM 665 O O . LEU A 1 85 ? -24.207 -5.114 3.945 1.00 91.25 85 LEU A O 1
ATOM 669 N N . ASN A 1 86 ? -24.657 -7.133 4.821 1.00 90.81 86 ASN A N 1
ATOM 670 C CA . ASN A 1 86 ? -24.663 -7.806 3.525 1.00 90.81 86 ASN A CA 1
ATOM 671 C C . ASN A 1 86 ? -25.970 -7.489 2.792 1.00 90.81 86 ASN A C 1
ATOM 673 O O . ASN A 1 86 ? -27.033 -7.475 3.406 1.00 90.81 86 ASN A O 1
ATOM 677 N N . VAL A 1 87 ? -25.914 -7.231 1.489 1.00 89.06 87 VAL A N 1
ATOM 678 C CA . VAL A 1 87 ? -27.092 -6.917 0.676 1.00 89.06 87 VAL A CA 1
ATOM 679 C C . VAL A 1 87 ? -27.041 -7.708 -0.623 1.00 89.06 87 VAL A C 1
ATOM 681 O O . VAL A 1 87 ? -26.162 -7.514 -1.464 1.00 89.06 87 VAL A O 1
ATOM 684 N N . GLU A 1 88 ? -28.017 -8.591 -0.800 1.00 88.69 88 GLU A N 1
ATOM 685 C CA . GLU A 1 88 ? -28.195 -9.369 -2.019 1.00 88.69 88 GLU A CA 1
ATOM 686 C C . GLU A 1 88 ? -29.118 -8.643 -3.011 1.00 88.69 88 GLU A C 1
ATOM 688 O O . GLU A 1 88 ? -30.030 -7.899 -2.639 1.00 88.69 88 GLU A O 1
ATOM 693 N N . GLY A 1 89 ? -28.882 -8.868 -4.307 1.00 86.44 89 GLY A N 1
ATOM 694 C CA . GLY A 1 89 ? -29.658 -8.269 -5.401 1.00 86.44 89 GLY A CA 1
ATOM 695 C C . GLY A 1 89 ? -28.997 -7.069 -6.086 1.00 86.44 89 GLY A C 1
ATOM 696 O O . GLY A 1 89 ? -29.521 -6.582 -7.085 1.00 86.44 89 GLY A O 1
ATOM 697 N N . MET A 1 90 ? -27.831 -6.612 -5.616 1.00 89.06 90 MET A N 1
ATOM 698 C CA . MET A 1 90 ? -27.045 -5.604 -6.332 1.00 89.06 90 MET A CA 1
ATOM 699 C C . MET A 1 90 ? -26.319 -6.216 -7.534 1.00 89.06 90 MET A C 1
ATOM 701 O O . MET A 1 90 ? -25.636 -7.230 -7.408 1.00 89.06 90 MET A O 1
ATOM 705 N N . THR A 1 91 ?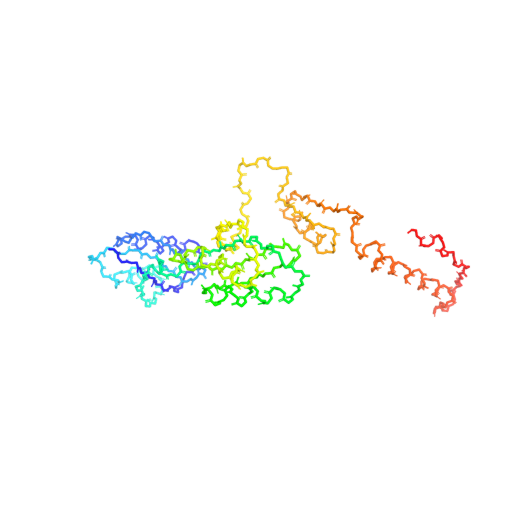 -26.423 -5.580 -8.703 1.00 87.69 91 THR A N 1
ATOM 706 C CA . THR A 1 91 ? -25.769 -6.072 -9.934 1.00 87.69 91 THR A CA 1
ATOM 707 C C . THR A 1 91 ? -24.957 -5.017 -10.682 1.00 87.69 91 THR A C 1
ATOM 709 O O . THR A 1 91 ? -24.279 -5.342 -11.657 1.00 87.69 91 THR A O 1
ATOM 712 N N . CYS A 1 92 ? -25.031 -3.749 -10.275 1.00 84.12 92 CYS A N 1
ATOM 713 C CA . CYS A 1 92 ? -24.307 -2.654 -10.913 1.00 84.12 92 CYS A CA 1
ATOM 714 C C . CYS A 1 92 ? -24.084 -1.486 -9.947 1.00 84.12 92 CYS A C 1
ATOM 716 O O . CYS A 1 92 ? -24.692 -1.428 -8.882 1.00 84.12 92 CYS A O 1
ATOM 718 N N . THR A 1 93 ? -23.275 -0.514 -10.366 1.00 83.88 93 THR A N 1
ATOM 719 C CA . THR A 1 93 ? -23.032 0.727 -9.612 1.00 83.88 93 THR A CA 1
ATOM 720 C C . THR A 1 93 ? -24.299 1.563 -9.404 1.00 83.88 93 THR A C 1
ATOM 722 O O . THR A 1 93 ? -24.420 2.271 -8.417 1.00 83.88 93 THR A O 1
ATOM 725 N N . GLY A 1 94 ? -25.299 1.448 -10.287 1.00 85.69 94 GLY A N 1
ATOM 726 C CA . GLY A 1 94 ? -26.606 2.084 -10.073 1.00 85.69 94 GLY A CA 1
ATOM 727 C C . GLY A 1 94 ? -27.370 1.499 -8.877 1.00 85.69 94 GLY A C 1
ATOM 728 O O . GLY A 1 94 ? -28.117 2.214 -8.216 1.00 85.69 94 GLY A O 1
ATOM 729 N N . CYS A 1 95 ? -27.153 0.220 -8.547 1.00 86.06 95 CYS A N 1
ATOM 730 C CA . CYS A 1 95 ? -27.718 -0.381 -7.337 1.00 86.06 95 CYS A CA 1
ATOM 731 C C . CYS A 1 95 ? -27.108 0.226 -6.063 1.00 86.06 95 CYS A C 1
ATOM 733 O O . CYS A 1 95 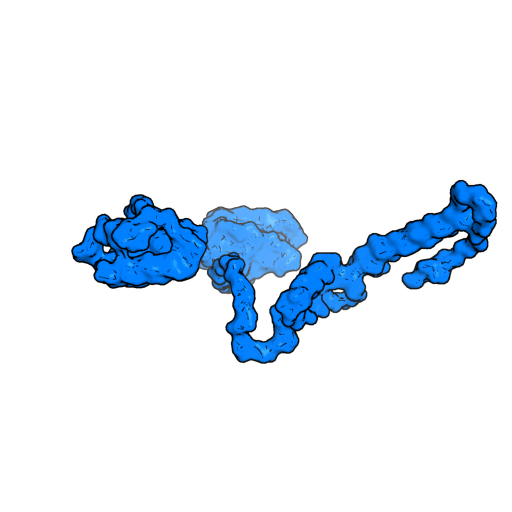? -27.814 0.357 -5.066 1.00 86.06 95 CYS A O 1
ATOM 735 N N . GLU A 1 96 ? -25.833 0.632 -6.110 1.00 89.50 96 GLU A N 1
ATOM 736 C CA . GLU A 1 96 ? -25.141 1.275 -4.985 1.00 89.50 96 GLU A CA 1
ATOM 737 C C . GLU A 1 96 ? -25.807 2.609 -4.637 1.00 89.50 96 GLU A C 1
ATOM 739 O O . GLU A 1 96 ? -26.152 2.835 -3.480 1.00 89.50 96 GLU A O 1
ATOM 744 N N . GLU A 1 97 ? -26.076 3.453 -5.640 1.00 88.50 97 GLU A N 1
ATOM 745 C CA . GLU A 1 97 ? -26.766 4.737 -5.447 1.00 88.50 97 GLU A CA 1
ATOM 746 C C . GLU A 1 97 ? -28.182 4.549 -4.887 1.00 88.50 97 GLU A C 1
ATOM 748 O O . GLU A 1 97 ? -28.598 5.272 -3.983 1.00 88.50 97 GLU A O 1
ATOM 753 N N . HIS A 1 98 ? -28.919 3.546 -5.375 1.00 91.00 98 HIS A N 1
ATOM 754 C CA . HIS A 1 98 ? -30.273 3.258 -4.896 1.00 91.00 98 HIS A CA 1
ATOM 755 C C . HIS A 1 98 ? -30.289 2.867 -3.411 1.00 91.00 98 HIS A C 1
ATOM 757 O O . HIS A 1 98 ? -31.135 3.344 -2.654 1.00 91.00 98 HIS A O 1
ATOM 763 N N . ILE A 1 99 ? -29.354 2.013 -2.989 1.00 89.50 99 ILE A N 1
ATOM 764 C CA . ILE A 1 99 ? -29.241 1.586 -1.589 1.00 89.50 99 ILE A CA 1
ATOM 765 C C . ILE A 1 99 ? -28.707 2.718 -0.716 1.00 89.50 99 ILE A C 1
ATOM 767 O O . ILE A 1 99 ? -29.203 2.903 0.393 1.00 89.50 99 ILE A O 1
ATOM 771 N N . ALA A 1 100 ? -27.760 3.514 -1.216 1.00 90.12 100 ALA A N 1
ATOM 772 C CA . ALA A 1 100 ? -27.246 4.670 -0.492 1.00 90.12 100 ALA A CA 1
ATOM 773 C C . ALA A 1 100 ? -28.364 5.672 -0.169 1.00 90.12 100 ALA A C 1
ATOM 775 O O . ALA A 1 100 ? -28.509 6.074 0.982 1.00 90.12 100 ALA A O 1
ATOM 776 N N . VAL A 1 101 ? -29.221 5.991 -1.145 1.00 90.06 101 VAL A N 1
ATOM 777 C CA . VAL A 1 101 ? -30.384 6.868 -0.936 1.00 90.06 101 VAL A CA 1
ATOM 778 C C . VAL A 1 101 ? -31.391 6.248 0.038 1.00 90.06 101 VAL A C 1
ATOM 780 O O . VAL A 1 101 ? -31.948 6.950 0.882 1.00 90.06 101 VAL A O 1
ATOM 783 N N . ALA A 1 102 ? -31.636 4.936 -0.040 1.00 90.25 102 ALA A N 1
ATOM 784 C CA . ALA A 1 102 ? -32.539 4.251 0.885 1.00 90.25 102 ALA A CA 1
ATOM 785 C C . ALA A 1 102 ? -32.034 4.316 2.339 1.00 90.25 102 ALA A C 1
ATOM 787 O O . ALA A 1 102 ? -32.805 4.623 3.248 1.00 90.25 102 ALA A O 1
ATOM 788 N N . LEU A 1 103 ? -30.735 4.089 2.552 1.00 89.88 103 LEU A N 1
ATOM 789 C CA . LEU A 1 103 ? -30.091 4.174 3.863 1.00 89.88 103 LEU A CA 1
ATOM 790 C C . LEU A 1 103 ? -30.022 5.616 4.388 1.00 89.88 103 LEU A C 1
ATOM 792 O O . LEU A 1 103 ? -30.242 5.844 5.576 1.00 89.88 103 LEU A O 1
ATOM 796 N N . GLU A 1 104 ? -29.785 6.600 3.521 1.00 90.75 104 GLU A N 1
ATOM 797 C CA . GLU A 1 104 ? -29.780 8.017 3.903 1.00 90.75 104 GLU A CA 1
ATOM 798 C C . GLU A 1 104 ? -31.171 8.470 4.368 1.00 90.75 104 GLU A C 1
ATOM 800 O O . GLU A 1 104 ? -31.308 9.091 5.423 1.00 90.75 104 GLU A O 1
ATOM 805 N N . ASN A 1 105 ? -32.227 8.068 3.650 1.00 87.56 105 ASN A N 1
ATOM 806 C CA . ASN A 1 105 ? -33.615 8.320 4.050 1.00 87.56 105 ASN A CA 1
ATOM 807 C C . ASN A 1 105 ? -33.995 7.619 5.366 1.00 87.56 105 ASN A C 1
ATOM 809 O O . ASN A 1 105 ? -34.877 8.092 6.081 1.00 87.56 105 ASN A O 1
ATOM 813 N N . ALA A 1 106 ? -33.317 6.519 5.701 1.00 85.31 106 ALA A N 1
ATOM 814 C CA . ALA A 1 106 ? -33.448 5.821 6.977 1.00 85.31 106 ALA A CA 1
ATOM 815 C C . ALA A 1 106 ? -32.672 6.493 8.130 1.00 85.31 106 ALA A C 1
ATOM 817 O O . ALA A 1 106 ? -32.717 6.012 9.261 1.00 85.31 106 ALA A O 1
ATOM 818 N N . GLY A 1 107 ? -31.980 7.608 7.868 1.00 83.44 107 GLY A N 1
ATOM 819 C CA . GLY A 1 107 ? -31.225 8.367 8.865 1.00 83.44 107 GLY A CA 1
ATOM 820 C C . GLY A 1 107 ? -29.777 7.912 9.042 1.00 83.44 107 GLY A C 1
ATOM 821 O O . GLY A 1 107 ? -29.124 8.340 9.998 1.00 83.44 107 GLY A O 1
ATOM 822 N N . ALA A 1 108 ? -29.264 7.068 8.143 1.00 87.69 108 ALA A N 1
ATOM 823 C CA . ALA A 1 108 ? -27.874 6.646 8.173 1.00 87.69 108 ALA A CA 1
ATOM 824 C C . ALA A 1 108 ? -26.928 7.737 7.649 1.00 87.69 108 ALA A C 1
ATOM 826 O O . ALA A 1 108 ? -27.273 8.541 6.783 1.00 87.69 108 ALA A O 1
ATOM 827 N N . LYS A 1 109 ? -25.708 7.762 8.183 1.00 86.06 109 LYS A N 1
ATOM 828 C CA . LYS A 1 109 ? -24.613 8.652 7.769 1.00 86.06 109 LYS A CA 1
ATOM 829 C C . LYS A 1 109 ? -23.396 7.831 7.355 1.00 86.06 109 LYS A C 1
ATOM 831 O O . LYS A 1 109 ? -23.344 6.635 7.616 1.00 86.06 109 LYS A O 1
ATOM 836 N N . GLY A 1 110 ? -22.427 8.459 6.686 1.00 83.38 110 GLY A N 1
ATOM 837 C CA . GLY A 1 110 ? -21.172 7.791 6.311 1.00 83.38 110 GLY A CA 1
ATOM 838 C C . GLY A 1 110 ? -21.386 6.534 5.460 1.00 83.38 110 GLY A C 1
ATOM 839 O O . GLY A 1 110 ? -20.763 5.510 5.722 1.00 83.38 110 GLY A O 1
ATOM 840 N N . ILE A 1 111 ? -22.318 6.603 4.504 1.00 88.38 111 ILE A N 1
ATOM 841 C CA . ILE A 1 111 ? -22.775 5.449 3.729 1.00 88.38 111 ILE A CA 1
ATOM 842 C C . ILE A 1 111 ? -21.784 5.144 2.601 1.00 88.38 111 ILE A C 1
ATOM 844 O O . ILE A 1 111 ? -21.471 6.010 1.786 1.00 88.38 111 ILE A O 1
ATOM 848 N N . GLU A 1 112 ? -21.332 3.899 2.535 1.00 87.25 112 GLU A N 1
ATOM 849 C CA . GLU A 1 112 ? -20.480 3.354 1.483 1.00 87.25 112 GLU A CA 1
ATOM 850 C C . GLU A 1 112 ? -21.052 1.993 1.066 1.00 87.25 112 GLU A C 1
ATOM 852 O O . GLU A 1 112 ? -21.214 1.099 1.894 1.00 87.25 112 GLU A O 1
ATOM 857 N N . VAL A 1 113 ? -21.412 1.838 -0.207 1.00 87.06 113 VAL A N 1
ATOM 858 C CA . VAL A 1 113 ? -22.056 0.624 -0.734 1.00 87.06 113 VAL A CA 1
ATOM 859 C C . VAL A 1 113 ? -21.209 0.088 -1.879 1.00 87.06 113 VAL A C 1
ATOM 861 O O . VAL A 1 113 ? -20.841 0.854 -2.765 1.00 87.06 113 VAL A O 1
ATOM 864 N N . ASP A 1 114 ? -20.911 -1.212 -1.863 1.00 86.81 114 ASP A N 1
ATOM 865 C CA . ASP A 1 114 ? -20.105 -1.876 -2.894 1.00 86.81 114 ASP A CA 1
ATOM 866 C C . ASP A 1 114 ? -20.865 -3.089 -3.455 1.00 86.81 114 ASP A C 1
ATOM 868 O O . ASP A 1 114 ? -21.010 -4.126 -2.794 1.00 86.81 114 ASP A O 1
ATOM 872 N N . PHE A 1 115 ? -21.329 -2.989 -4.707 1.00 84.25 115 PHE A N 1
ATOM 873 C CA . PHE A 1 115 ? -22.074 -4.075 -5.355 1.00 84.25 115 PHE A CA 1
ATOM 874 C C . PHE A 1 115 ? -21.211 -5.313 -5.619 1.00 84.25 115 PHE A C 1
ATOM 876 O O . PHE A 1 115 ? -21.736 -6.421 -5.718 1.00 84.25 115 PHE A O 1
ATOM 883 N N . ARG A 1 116 ? -19.891 -5.148 -5.777 1.00 83.12 116 ARG A N 1
ATOM 884 C CA . ARG A 1 116 ? -18.975 -6.260 -6.072 1.00 83.12 116 ARG A CA 1
ATOM 885 C C . ARG A 1 116 ? -18.731 -7.110 -4.840 1.00 83.12 116 ARG A C 1
ATOM 887 O O . ARG A 1 116 ? -18.500 -8.309 -4.975 1.00 83.12 116 ARG A O 1
ATOM 894 N N . ARG A 1 117 ? -18.742 -6.483 -3.665 1.00 84.69 117 ARG A N 1
ATOM 895 C CA . ARG A 1 117 ? -18.628 -7.166 -2.374 1.00 84.69 117 ARG A CA 1
ATOM 896 C C . ARG A 1 117 ? -19.976 -7.613 -1.823 1.00 84.69 117 ARG A C 1
ATOM 898 O O . ARG A 1 117 ? -20.001 -8.539 -1.022 1.00 84.69 117 ARG A O 1
ATOM 905 N N . GLY A 1 118 ? -21.071 -7.002 -2.274 1.00 87.69 118 GLY A N 1
ATOM 906 C CA . GLY A 1 118 ? -22.402 -7.305 -1.757 1.00 87.69 118 GLY A CA 1
ATOM 907 C C . GLY A 1 118 ? -22.609 -6.750 -0.349 1.00 87.69 118 GLY A C 1
ATOM 908 O O . GLY A 1 118 ? -23.319 -7.367 0.437 1.00 87.69 118 GLY A O 1
ATOM 909 N N . GLU A 1 119 ? -21.964 -5.630 -0.004 1.00 90.81 119 GLU A N 1
ATOM 910 C CA . GLU A 1 119 ? -21.991 -5.058 1.349 1.00 90.81 119 GLU A CA 1
ATOM 911 C C . GLU A 1 119 ? -22.322 -3.558 1.343 1.00 90.81 119 GLU A C 1
ATOM 913 O O . GLU A 1 119 ? -21.991 -2.828 0.404 1.00 90.81 119 GLU A O 1
ATOM 918 N N . ALA A 1 120 ? -22.967 -3.104 2.418 1.00 89.88 120 ALA A N 1
ATOM 919 C CA . ALA A 1 120 ? -23.217 -1.706 2.735 1.00 89.88 120 ALA A CA 1
ATOM 920 C C . ALA A 1 120 ? -22.638 -1.382 4.120 1.00 89.88 120 ALA A C 1
ATOM 922 O O . ALA A 1 120 ? -22.949 -2.045 5.112 1.00 89.88 120 ALA A O 1
ATOM 923 N N . LEU A 1 121 ? -21.799 -0.352 4.180 1.00 90.25 121 LEU A N 1
ATOM 924 C CA . LEU A 1 121 ? -21.229 0.218 5.393 1.00 90.25 121 LEU A CA 1
ATOM 925 C C . LEU A 1 121 ? -21.923 1.541 5.682 1.00 90.25 121 LEU A C 1
ATOM 927 O O . LEU A 1 121 ? -22.025 2.388 4.801 1.00 90.25 121 LEU A O 1
ATOM 931 N N . PHE A 1 122 ? -22.406 1.731 6.902 1.00 89.69 122 PHE A N 1
ATOM 932 C CA . PHE A 1 122 ? -23.098 2.962 7.275 1.00 89.69 122 PHE A CA 1
ATOM 933 C C . PHE A 1 122 ? -23.099 3.166 8.787 1.00 89.69 122 PHE A C 1
ATOM 935 O O . PHE A 1 122 ? -22.795 2.260 9.561 1.00 89.69 122 PHE A O 1
ATOM 942 N N . GLU A 1 123 ? -23.439 4.374 9.211 1.00 89.06 123 GLU A N 1
ATOM 943 C CA . GLU A 1 123 ? -23.477 4.789 10.605 1.00 89.06 123 GLU A CA 1
ATOM 944 C C . GLU A 1 123 ? -24.908 5.134 11.018 1.00 89.06 123 GLU A C 1
ATOM 946 O O . GLU A 1 123 ? -25.562 5.944 10.362 1.00 89.06 123 GLU A O 1
ATOM 951 N N . LEU A 1 124 ? -25.388 4.548 12.115 1.00 85.62 124 L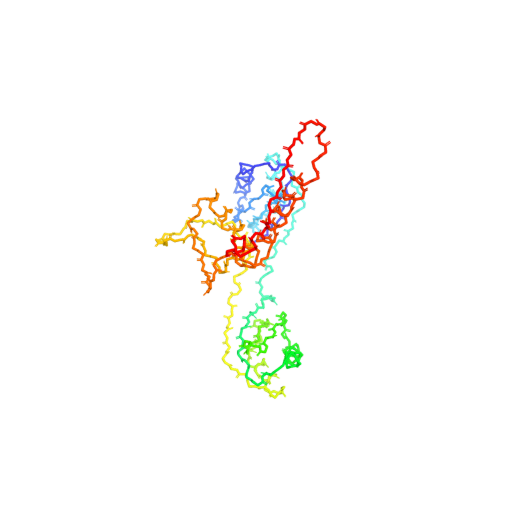EU A N 1
ATOM 952 C CA . LEU A 1 124 ? -26.685 4.868 12.713 1.00 85.62 124 LEU A CA 1
ATOM 953 C C . LEU A 1 124 ? -26.508 5.451 14.118 1.00 85.62 124 LEU A C 1
ATOM 955 O O . LEU A 1 124 ? -25.607 5.033 14.845 1.00 85.62 124 LEU A O 1
ATOM 959 N N . PRO A 1 125 ? -27.367 6.388 14.544 1.00 80.88 125 PRO A N 1
ATOM 960 C CA . PRO A 1 125 ? -27.434 6.806 15.943 1.00 80.88 125 PRO A CA 1
ATOM 961 C C . PRO A 1 125 ? -27.675 5.621 16.892 1.00 80.88 125 PRO A C 1
ATOM 963 O O . PRO A 1 125 ? -28.361 4.666 16.540 1.00 80.88 125 PRO A O 1
ATOM 966 N N . TYR A 1 126 ? -27.108 5.662 18.104 1.00 74.38 126 TYR A N 1
ATOM 967 C CA . TYR A 1 126 ? -27.219 4.563 19.085 1.00 74.38 126 TYR A CA 1
ATOM 968 C C . TYR A 1 126 ? -28.659 4.227 19.508 1.00 74.38 126 TYR A C 1
ATOM 970 O O . TYR A 1 126 ? -28.901 3.130 20.009 1.00 74.38 126 TYR A O 1
ATOM 978 N N . ASP A 1 127 ? -29.582 5.174 19.369 1.00 72.56 127 ASP A N 1
ATOM 979 C CA . ASP A 1 127 ? -31.009 5.046 19.662 1.00 72.56 127 ASP A CA 1
ATOM 980 C C . ASP A 1 127 ? -31.829 4.492 18.485 1.00 72.56 127 ASP A C 1
ATOM 982 O O . ASP A 1 127 ? -33.023 4.237 18.640 1.00 72.56 127 ASP A O 1
ATOM 986 N N . VAL A 1 128 ? -31.199 4.281 17.326 1.00 78.44 128 VAL A N 1
ATOM 987 C CA . VAL A 1 128 ? -31.840 3.781 16.109 1.00 78.44 128 VAL A CA 1
ATOM 988 C C . VAL A 1 128 ? -31.494 2.309 15.904 1.00 78.44 128 VAL A C 1
ATOM 990 O O . VAL A 1 128 ? -30.325 1.933 15.822 1.00 78.44 128 VAL A O 1
ATOM 993 N N . ASP A 1 129 ? -32.526 1.470 15.815 1.00 81.62 129 ASP A N 1
ATOM 994 C CA . ASP A 1 129 ? -32.367 0.034 15.584 1.00 81.62 129 ASP A CA 1
ATOM 995 C C . ASP A 1 129 ? -31.972 -0.259 14.125 1.00 81.62 129 ASP A C 1
ATOM 997 O O . ASP A 1 129 ? -32.439 0.388 13.181 1.00 81.62 129 ASP A O 1
ATOM 1001 N N . ILE A 1 130 ? -31.140 -1.282 13.933 1.00 85.50 130 ILE A N 1
ATOM 1002 C CA . ILE A 1 130 ? -30.690 -1.743 12.620 1.00 85.50 130 ILE A CA 1
ATOM 1003 C C . ILE A 1 130 ? -31.835 -2.262 11.745 1.00 85.50 130 ILE A C 1
ATOM 1005 O O . ILE A 1 130 ? -31.737 -2.257 10.515 1.00 85.50 130 ILE A O 1
ATOM 1009 N N . ASP A 1 131 ? -32.947 -2.667 12.354 1.00 86.44 131 ASP A N 1
ATOM 1010 C CA . ASP A 1 131 ? -34.134 -3.108 11.623 1.00 86.44 131 ASP A CA 1
ATOM 1011 C C . ASP A 1 131 ? -34.694 -2.020 10.691 1.00 86.44 131 ASP A C 1
ATOM 1013 O O . ASP A 1 131 ? -35.257 -2.341 9.640 1.00 86.44 131 ASP A O 1
ATOM 1017 N N . ILE A 1 132 ? -34.466 -0.734 10.994 1.00 87.19 132 ILE A N 1
ATOM 1018 C CA . ILE A 1 132 ? -34.858 0.372 10.108 1.00 87.19 132 ILE A CA 1
ATOM 1019 C C . ILE A 1 132 ? -34.044 0.333 8.807 1.00 87.19 132 ILE A C 1
ATOM 1021 O O . ILE A 1 132 ? -34.611 0.453 7.720 1.00 87.19 132 ILE A O 1
ATOM 1025 N N . ALA A 1 133 ? -32.736 0.075 8.894 1.00 86.19 133 ALA A N 1
ATOM 1026 C CA . ALA A 1 133 ? -31.876 -0.054 7.719 1.00 86.19 133 ALA A CA 1
ATOM 1027 C C . ALA A 1 133 ? -32.236 -1.290 6.876 1.00 86.19 133 ALA A C 1
ATOM 1029 O O . ALA A 1 133 ? -32.294 -1.208 5.648 1.00 86.19 133 ALA A O 1
ATOM 1030 N N . LYS A 1 134 ? -32.555 -2.424 7.516 1.00 89.62 134 LYS A N 1
ATOM 1031 C CA . LYS A 1 134 ? -33.026 -3.629 6.807 1.00 89.62 134 LYS A CA 1
ATOM 1032 C C . LYS A 1 134 ? -34.358 -3.392 6.095 1.00 89.62 134 LYS A C 1
ATOM 1034 O O . LYS A 1 134 ? -34.536 -3.825 4.954 1.00 89.62 134 LYS A O 1
ATOM 1039 N N . THR A 1 135 ? -35.277 -2.682 6.745 1.00 89.56 135 THR A N 1
ATOM 1040 C CA . THR A 1 135 ? -36.576 -2.328 6.159 1.00 89.56 135 THR A CA 1
ATOM 1041 C C . THR A 1 135 ? -36.387 -1.431 4.938 1.00 89.56 135 THR A C 1
ATOM 1043 O O . THR A 1 135 ? -36.911 -1.747 3.876 1.00 89.56 135 THR A O 1
ATOM 1046 N N . ALA A 1 136 ? -35.543 -0.400 5.035 1.00 89.81 136 ALA A N 1
ATOM 1047 C CA . ALA A 1 136 ? -35.257 0.502 3.919 1.00 89.81 136 ALA A CA 1
ATOM 1048 C C . ALA A 1 136 ? -34.674 -0.223 2.691 1.00 89.81 136 ALA A C 1
ATOM 1050 O O . ALA A 1 136 ? -35.036 0.076 1.553 1.00 89.81 136 ALA A O 1
ATOM 1051 N N . ILE A 1 137 ? -33.808 -1.214 2.911 1.00 88.94 137 ILE A N 1
ATOM 1052 C CA . ILE A 1 137 ? -33.223 -2.032 1.837 1.00 88.94 137 ILE A CA 1
ATOM 1053 C C . ILE A 1 137 ? -34.264 -2.963 1.206 1.00 88.94 137 ILE A C 1
ATOM 1055 O O . ILE A 1 137 ? -34.289 -3.120 -0.016 1.00 88.94 137 ILE A O 1
ATOM 1059 N N . THR A 1 138 ? -35.160 -3.522 2.019 1.00 90.50 138 THR A N 1
ATOM 1060 C CA . THR A 1 138 ? -36.282 -4.342 1.538 1.00 90.50 138 THR A CA 1
ATOM 1061 C C . THR A 1 138 ? -37.258 -3.512 0.703 1.00 90.50 138 THR A C 1
ATOM 1063 O O . THR A 1 138 ? -37.661 -3.934 -0.382 1.00 90.50 138 THR A O 1
ATOM 1066 N N . ASP A 1 139 ? -37.587 -2.301 1.154 1.00 90.12 139 ASP A N 1
ATOM 1067 C CA . ASP A 1 139 ? -38.450 -1.363 0.429 1.00 90.12 139 ASP A CA 1
ATOM 1068 C C . ASP A 1 139 ? -37.827 -0.949 -0.912 1.00 90.12 139 ASP A C 1
ATOM 1070 O O . ASP A 1 139 ? -38.525 -0.847 -1.926 1.00 90.12 139 ASP A O 1
ATOM 1074 N N . ALA A 1 140 ? -36.498 -0.827 -0.951 1.00 87.31 140 ALA A N 1
ATOM 1075 C CA . ALA A 1 140 ? -35.721 -0.607 -2.167 1.00 87.31 140 ALA A CA 1
ATOM 1076 C C . ALA A 1 140 ? -35.629 -1.840 -3.096 1.00 87.31 140 ALA A C 1
ATOM 1078 O O . ALA A 1 140 ? -34.972 -1.759 -4.133 1.00 87.31 140 ALA A O 1
ATOM 1079 N N . GLN A 1 141 ? -36.330 -2.938 -2.782 1.00 89.06 141 GLN A N 1
ATOM 1080 C CA . GLN A 1 141 ? -36.376 -4.199 -3.540 1.00 89.06 141 GLN A CA 1
ATOM 1081 C C . GLN A 1 141 ? -35.065 -5.006 -3.522 1.00 89.06 141 GLN A C 1
ATOM 1083 O O . GLN A 1 141 ? -34.800 -5.779 -4.444 1.00 89.06 141 GLN A O 1
ATOM 1088 N N . TYR A 1 142 ? -34.268 -4.871 -2.461 1.00 90.38 142 TYR A N 1
ATOM 1089 C CA . TYR A 1 142 ? -33.064 -5.672 -2.220 1.00 90.38 142 TYR A CA 1
ATOM 1090 C C . TYR A 1 142 ? -33.247 -6.581 -1.000 1.00 90.38 142 TYR A C 1
ATOM 1092 O O . TYR A 1 142 ? -34.153 -6.387 -0.192 1.00 90.38 142 TYR A O 1
ATOM 1100 N N . GLN A 1 143 ? -32.397 -7.597 -0.860 1.00 88.81 143 GLN A N 1
ATOM 1101 C CA . GLN A 1 143 ? -32.481 -8.547 0.249 1.00 88.81 143 GLN A CA 1
ATOM 1102 C C . GLN A 1 143 ? -31.402 -8.228 1.293 1.00 88.81 143 GLN A C 1
ATOM 1104 O O . GLN A 1 143 ? -30.219 -8.438 1.020 1.00 88.81 143 GLN A O 1
ATOM 1109 N N . PRO A 1 144 ? -31.770 -7.704 2.479 1.00 90.25 144 PRO A N 1
ATOM 1110 C CA . PRO A 1 144 ? -30.809 -7.468 3.547 1.00 90.25 144 PRO A CA 1
ATOM 1111 C C . PRO A 1 144 ? -30.393 -8.798 4.189 1.00 90.25 144 PRO A C 1
ATOM 1113 O O . PRO A 1 144 ? -31.231 -9.615 4.571 1.00 90.25 144 PRO A O 1
ATOM 1116 N N . GLY A 1 145 ? -29.091 -8.996 4.331 1.00 87.12 145 GLY A N 1
ATOM 1117 C CA . GLY A 1 145 ? -28.475 -10.130 5.002 1.00 87.12 145 GLY A CA 1
ATOM 1118 C C . GLY A 1 145 ? -28.172 -9.859 6.476 1.00 87.12 145 GLY A C 1
ATOM 1119 O O . GLY A 1 145 ? -28.814 -9.042 7.149 1.00 87.12 145 GLY A O 1
ATOM 1120 N N . GLU A 1 146 ? -27.179 -10.580 6.994 1.00 84.44 146 GLU A N 1
ATOM 1121 C CA . GLU A 1 146 ? -26.703 -10.400 8.363 1.00 84.44 146 GLU A CA 1
ATOM 1122 C C . GLU A 1 146 ? -26.014 -9.045 8.541 1.00 84.44 146 GLU A C 1
ATOM 1124 O O . GLU A 1 146 ? -25.363 -8.523 7.630 1.00 84.44 146 GLU A O 1
ATOM 1129 N N . ALA A 1 147 ? -26.208 -8.472 9.728 1.00 85.00 147 ALA A N 1
ATOM 1130 C CA . ALA A 1 147 ? -25.678 -7.175 10.094 1.00 85.00 147 ALA A CA 1
ATOM 1131 C C . ALA A 1 147 ? -24.671 -7.323 11.231 1.00 85.00 147 ALA A C 1
ATOM 1133 O O . ALA A 1 147 ? -24.991 -7.900 12.270 1.00 85.00 147 ALA A O 1
ATOM 1134 N N . GLU A 1 148 ? -23.484 -6.761 11.046 1.00 84.56 148 GLU A N 1
ATOM 1135 C CA . GLU A 1 148 ? -22.408 -6.749 12.027 1.00 84.56 148 GLU A CA 1
ATOM 1136 C C . GLU A 1 148 ? -22.179 -5.312 12.511 1.00 84.56 148 GLU A C 1
ATOM 1138 O O . GLU A 1 148 ? -21.919 -4.409 11.714 1.00 84.56 148 GLU A O 1
ATOM 1143 N N . GLU A 1 149 ? -22.266 -5.084 13.825 1.00 82.88 149 GLU A N 1
ATOM 1144 C CA . GLU A 1 149 ? -21.829 -3.822 14.435 1.00 82.88 149 GLU A CA 1
ATOM 1145 C C . GLU A 1 149 ? -20.296 -3.789 14.435 1.00 82.88 149 GLU A C 1
ATOM 1147 O O . GLU A 1 149 ? -19.639 -4.588 15.107 1.00 82.88 149 GLU A O 1
ATOM 1152 N N . ILE A 1 150 ? -19.713 -2.864 13.675 1.00 81.06 150 ILE A N 1
ATOM 1153 C CA . ILE A 1 150 ? -18.274 -2.629 13.670 1.00 81.06 150 ILE A CA 1
ATOM 1154 C C . ILE A 1 150 ? -17.973 -1.691 14.833 1.00 81.06 150 ILE A C 1
ATOM 1156 O O . ILE A 1 150 ? -18.359 -0.520 14.824 1.00 81.06 150 ILE A O 1
ATOM 1160 N N . GLN A 1 151 ? -17.237 -2.187 15.828 1.00 61.19 151 GLN A N 1
ATOM 1161 C CA . GLN A 1 151 ? -16.698 -1.324 16.871 1.00 61.19 151 GLN A CA 1
ATOM 1162 C C . GLN A 1 151 ? -15.717 -0.343 16.230 1.00 61.19 151 GLN A C 1
ATOM 1164 O O . GLN A 1 151 ? -14.618 -0.719 15.823 1.00 61.19 151 GLN A O 1
ATOM 1169 N N . VAL A 1 152 ? -16.120 0.926 16.144 1.00 47.06 152 VAL A N 1
ATOM 1170 C CA . VAL A 1 152 ? -15.224 2.027 15.796 1.00 47.06 152 VAL A CA 1
ATOM 1171 C C . VAL A 1 152 ? -14.286 2.224 16.982 1.00 47.06 152 VAL A C 1
ATOM 1173 O O . VAL A 1 152 ? -14.494 3.081 17.839 1.00 47.06 152 VAL A O 1
ATOM 1176 N N . GLN A 1 153 ? -13.227 1.419 17.051 1.00 42.88 153 GLN A N 1
ATOM 1177 C CA . GLN A 1 153 ? -12.005 1.924 17.644 1.00 42.88 153 GLN A CA 1
ATOM 1178 C C . GLN A 1 153 ? -11.589 3.077 16.741 1.00 42.88 153 GLN A C 1
ATOM 1180 O O . GLN A 1 153 ? -11.197 2.885 15.594 1.00 42.88 153 GLN A O 1
ATOM 1185 N N . SER A 1 154 ? -11.809 4.290 17.238 1.00 41.69 154 SER A N 1
ATOM 1186 C CA . SER A 1 154 ? -11.168 5.494 16.741 1.00 41.69 154 SER A CA 1
ATOM 1187 C C . SER A 1 154 ? -9.695 5.165 16.513 1.00 41.69 154 SER A C 1
ATOM 1189 O O . SER A 1 154 ? -8.917 5.092 17.464 1.00 41.69 154 SER A O 1
ATOM 1191 N N . GLU A 1 155 ? -9.307 4.938 15.260 1.00 40.25 155 GLU A N 1
ATOM 1192 C CA . GLU A 1 155 ? -7.911 4.969 14.855 1.00 40.25 155 GLU A CA 1
ATOM 1193 C C . GLU A 1 155 ? -7.462 6.435 14.919 1.00 40.25 155 GLU A C 1
ATOM 1195 O O . GLU A 1 155 ? -7.181 7.101 13.922 1.00 40.25 155 GLU A O 1
ATOM 1200 N N . LYS A 1 156 ? -7.341 6.963 16.143 1.00 36.41 156 LYS A N 1
ATOM 1201 C CA . LYS A 1 156 ? -6.202 7.820 16.433 1.00 36.41 156 LYS A CA 1
ATOM 1202 C C . LYS A 1 156 ? -5.003 6.985 16.009 1.00 36.41 156 LYS A C 1
ATOM 1204 O O . LYS A 1 156 ? -4.818 5.891 16.530 1.00 36.41 156 LYS A O 1
ATOM 1209 N N . ARG A 1 157 ? -4.212 7.491 15.061 1.00 44.34 157 ARG A N 1
ATOM 1210 C CA . ARG A 1 157 ? -2.840 7.031 14.825 1.00 44.34 157 ARG A CA 1
ATOM 1211 C C . ARG A 1 157 ? -2.072 7.184 16.138 1.00 44.34 157 ARG A C 1
ATOM 1213 O O . ARG A 1 157 ? -1.424 8.198 16.367 1.00 44.34 157 ARG A O 1
ATOM 1220 N N . THR A 1 158 ? -2.239 6.232 17.041 1.00 37.59 158 THR A N 1
ATOM 1221 C CA . THR A 1 158 ? -1.359 6.024 18.171 1.00 37.59 158 THR A CA 1
ATOM 1222 C C . THR A 1 158 ? -0.099 5.429 17.592 1.00 37.59 158 THR A C 1
ATOM 1224 O O . THR A 1 158 ? -0.158 4.457 16.837 1.00 37.59 158 THR A O 1
ATOM 1227 N N . ASP A 1 159 ? 1.017 6.075 17.903 1.00 41.09 159 ASP A N 1
ATOM 1228 C CA . ASP A 1 159 ? 2.356 5.565 17.672 1.00 41.09 159 ASP A CA 1
ATOM 1229 C C . ASP A 1 159 ? 2.369 4.051 17.913 1.00 41.09 159 ASP A C 1
ATOM 1231 O O . ASP A 1 159 ? 1.927 3.584 18.966 1.00 41.09 159 ASP A O 1
ATOM 1235 N N . VAL A 1 160 ? 2.796 3.290 16.903 1.00 45.91 160 VAL A N 1
ATOM 1236 C CA . VAL A 1 160 ? 2.863 1.828 16.962 1.00 45.91 160 VAL A CA 1
ATOM 1237 C C . VAL A 1 160 ? 3.802 1.456 18.108 1.00 45.91 160 VAL A C 1
ATOM 1239 O O . VAL A 1 160 ? 5.023 1.512 17.976 1.00 45.91 160 VAL A O 1
ATOM 1242 N N . SER A 1 161 ? 3.233 1.135 19.268 1.00 45.84 161 SER A N 1
ATOM 1243 C CA . SER A 1 161 ? 3.977 0.591 20.393 1.00 45.84 161 SER A CA 1
ATOM 1244 C C . SER A 1 161 ? 4.107 -0.908 20.151 1.00 45.84 161 SER A C 1
ATOM 1246 O O . SER A 1 161 ? 3.161 -1.660 20.364 1.00 45.84 161 SER A O 1
ATOM 1248 N N . LEU A 1 162 ? 5.270 -1.333 19.648 1.00 51.22 162 LEU A N 1
ATOM 1249 C CA . LEU A 1 162 ? 5.630 -2.738 19.404 1.00 51.22 162 LEU A CA 1
ATOM 1250 C C . LEU A 1 162 ? 5.931 -3.489 20.713 1.00 51.22 162 LEU A C 1
ATOM 1252 O O . LEU A 1 162 ? 6.944 -4.172 20.824 1.00 51.22 162 LEU A O 1
ATOM 1256 N N . ASN A 1 163 ? 5.085 -3.333 21.726 1.00 50.31 163 ASN A N 1
ATOM 1257 C CA . ASN A 1 163 ? 5.211 -4.055 22.983 1.00 50.31 163 ASN A CA 1
ATOM 1258 C C . ASN A 1 163 ? 3.903 -4.795 23.235 1.00 50.31 163 ASN A C 1
ATOM 1260 O O . ASN A 1 163 ? 3.077 -4.342 24.023 1.00 50.31 163 ASN A O 1
ATOM 1264 N N . ASP A 1 164 ? 3.726 -5.920 22.551 1.00 49.28 164 ASP A N 1
ATOM 1265 C CA . ASP A 1 164 ? 2.721 -6.898 22.939 1.00 49.28 164 ASP A CA 1
ATOM 1266 C C . ASP A 1 164 ? 3.407 -8.254 23.103 1.00 49.28 164 ASP A C 1
ATOM 1268 O O . ASP A 1 164 ? 4.198 -8.673 22.257 1.00 49.28 164 ASP A O 1
ATOM 1272 N N . GLU A 1 165 ? 3.139 -8.925 24.220 1.00 55.12 165 GLU A N 1
ATOM 1273 C CA . GLU A 1 165 ? 3.733 -10.206 24.632 1.00 55.12 165 GLU A CA 1
ATOM 1274 C C . GLU A 1 165 ? 3.232 -11.398 23.782 1.00 55.12 165 GLU A C 1
ATOM 1276 O O . GLU A 1 165 ? 3.135 -12.533 24.251 1.00 55.12 165 GLU A O 1
ATOM 1281 N N . GLY A 1 166 ? 2.905 -11.161 22.510 1.00 54.34 166 GLY A N 1
ATOM 1282 C CA . GLY A 1 166 ? 2.636 -12.182 21.510 1.00 54.34 166 GLY A CA 1
ATOM 1283 C C . GLY A 1 166 ? 3.912 -12.490 20.736 1.00 54.34 166 GLY A C 1
ATOM 1284 O O . GLY A 1 166 ? 4.479 -11.618 20.084 1.00 54.34 166 GLY A O 1
ATOM 1285 N N . ASN A 1 167 ? 4.380 -13.738 20.789 1.00 67.50 167 ASN A N 1
ATOM 1286 C CA . ASN A 1 167 ? 5.510 -14.196 19.980 1.00 67.50 167 ASN A CA 1
ATOM 1287 C C . ASN A 1 167 ? 5.086 -14.329 18.505 1.00 67.50 167 ASN A C 1
ATOM 1289 O O . ASN A 1 167 ? 4.861 -15.436 18.018 1.00 67.50 167 ASN A O 1
ATOM 1293 N N . TYR A 1 168 ? 4.909 -13.202 17.819 1.00 75.75 168 TYR A N 1
ATOM 1294 C CA . TYR A 1 168 ? 4.651 -13.157 16.386 1.00 75.75 168 TYR A CA 1
ATOM 1295 C C . TYR A 1 168 ? 5.980 -13.235 15.623 1.00 75.75 168 TYR A C 1
ATOM 1297 O O . TYR A 1 168 ? 6.958 -12.575 15.973 1.00 75.75 168 TYR A O 1
ATOM 1305 N N . ASP A 1 169 ? 6.027 -14.041 14.559 1.00 84.38 169 ASP A N 1
ATOM 1306 C CA . ASP A 1 169 ? 7.236 -14.182 13.733 1.00 84.38 169 ASP A CA 1
ATOM 1307 C C . ASP A 1 169 ? 7.568 -12.899 12.943 1.00 84.38 169 ASP A C 1
ATOM 1309 O O . ASP A 1 169 ? 8.728 -12.680 12.575 1.00 84.38 169 ASP A O 1
ATOM 1313 N N . TYR A 1 170 ? 6.560 -12.050 12.702 1.00 90.94 170 TYR A N 1
ATOM 1314 C CA . TYR A 1 170 ? 6.636 -10.825 11.907 1.00 90.94 170 TYR A CA 1
ATOM 1315 C C . TYR A 1 170 ? 5.930 -9.658 12.605 1.00 90.94 170 TYR A C 1
ATOM 1317 O O . TYR A 1 170 ? 4.855 -9.834 13.172 1.00 90.94 170 TYR A O 1
ATOM 1325 N N . ASP A 1 171 ? 6.503 -8.464 12.476 1.00 91.31 171 ASP A N 1
ATOM 1326 C CA . ASP A 1 171 ? 5.999 -7.214 13.056 1.00 91.31 171 ASP A CA 1
ATOM 1327 C C . ASP A 1 171 ? 5.148 -6.416 12.053 1.00 91.31 171 ASP A C 1
ATOM 1329 O O . ASP A 1 171 ? 4.370 -5.542 12.431 1.00 91.31 171 ASP A O 1
ATOM 1333 N N . TYR A 1 172 ? 5.306 -6.687 10.750 1.00 93.62 172 TYR A N 1
ATOM 1334 C CA . TYR A 1 172 ? 4.628 -5.945 9.691 1.00 93.62 172 TYR A CA 1
ATOM 1335 C C . TYR A 1 172 ? 4.296 -6.828 8.486 1.00 93.62 172 TYR A C 1
ATOM 1337 O O . TYR A 1 172 ? 5.170 -7.496 7.934 1.00 93.62 172 TYR A O 1
ATOM 1345 N N . ILE A 1 173 ? 3.032 -6.818 8.057 1.00 96.19 173 ILE A N 1
ATOM 1346 C CA . ILE A 1 173 ? 2.551 -7.606 6.916 1.00 96.19 173 ILE A CA 1
ATOM 1347 C C . ILE A 1 173 ? 2.149 -6.669 5.778 1.00 96.19 173 ILE A C 1
ATOM 1349 O O . ILE A 1 173 ? 1.368 -5.739 5.966 1.00 96.19 173 ILE A O 1
ATOM 1353 N N . ILE A 1 174 ? 2.651 -6.954 4.579 1.00 96.56 174 ILE A N 1
ATOM 1354 C CA . ILE A 1 174 ? 2.350 -6.218 3.352 1.00 96.56 174 ILE A CA 1
ATOM 1355 C C . ILE A 1 174 ? 1.668 -7.158 2.363 1.00 96.56 174 ILE A C 1
ATOM 1357 O O . ILE A 1 174 ? 2.190 -8.228 2.048 1.00 96.56 174 ILE A O 1
ATOM 1361 N N . ILE A 1 175 ? 0.517 -6.739 1.838 1.00 96.06 175 ILE A N 1
ATOM 1362 C CA . ILE A 1 175 ? -0.208 -7.460 0.789 1.00 96.06 175 ILE A CA 1
ATOM 1363 C C . ILE A 1 175 ? 0.056 -6.771 -0.553 1.00 96.06 175 ILE A C 1
ATOM 1365 O O . ILE A 1 175 ? -0.299 -5.612 -0.763 1.00 96.06 175 ILE A O 1
ATOM 1369 N N . GLY A 1 176 ? 0.676 -7.512 -1.466 1.00 95.19 176 GLY A N 1
ATOM 1370 C CA . GLY A 1 176 ? 1.174 -7.054 -2.755 1.00 95.19 176 GLY A CA 1
ATOM 1371 C C . GLY A 1 176 ? 2.667 -6.713 -2.737 1.00 95.19 176 GLY A C 1
ATOM 1372 O O . GLY A 1 176 ? 3.271 -6.474 -1.696 1.00 95.19 176 GLY A O 1
ATOM 1373 N N . SER A 1 177 ? 3.262 -6.670 -3.927 1.00 95.75 177 SER A N 1
ATOM 1374 C CA . SER A 1 177 ? 4.699 -6.432 -4.150 1.00 95.75 177 SER A CA 1
ATOM 1375 C C . SER A 1 177 ? 4.977 -5.321 -5.175 1.00 95.75 177 SER A C 1
ATOM 1377 O O . SER A 1 177 ? 5.982 -5.321 -5.887 1.00 95.75 177 SER A O 1
ATOM 1379 N N . GLY A 1 178 ? 4.055 -4.363 -5.299 1.00 93.19 178 GLY A N 1
ATOM 1380 C CA . GLY A 1 178 ? 4.231 -3.181 -6.146 1.00 93.19 178 GLY A CA 1
ATOM 1381 C C . GLY A 1 178 ? 5.245 -2.175 -5.582 1.00 93.19 178 GLY A C 1
ATOM 1382 O O . GLY A 1 178 ? 5.820 -2.367 -4.515 1.00 93.19 178 GLY A O 1
ATOM 1383 N N . GLY A 1 179 ? 5.433 -1.046 -6.273 1.00 91.44 179 GLY A N 1
ATOM 1384 C CA . GLY A 1 179 ? 6.400 -0.018 -5.853 1.00 91.44 179 GLY A CA 1
ATOM 1385 C C . GLY A 1 179 ? 6.177 0.492 -4.423 1.00 91.44 179 GLY A C 1
ATOM 1386 O O . GLY A 1 179 ? 7.125 0.565 -3.650 1.00 91.44 179 GLY A O 1
ATOM 1387 N N . ALA A 1 180 ? 4.922 0.758 -4.045 1.00 92.19 180 ALA A N 1
ATOM 1388 C CA . ALA A 1 180 ? 4.576 1.194 -2.691 1.00 92.19 180 ALA A CA 1
ATOM 1389 C C . ALA A 1 180 ? 4.879 0.124 -1.626 1.00 92.19 180 ALA A C 1
ATOM 1391 O O . ALA A 1 180 ? 5.378 0.458 -0.556 1.00 92.19 180 ALA A O 1
ATOM 1392 N N . ALA A 1 181 ? 4.643 -1.155 -1.942 1.00 94.94 181 ALA A N 1
ATOM 1393 C CA . ALA A 1 181 ? 4.943 -2.272 -1.050 1.00 94.94 181 ALA A CA 1
ATOM 1394 C C . ALA A 1 181 ? 6.448 -2.385 -0.778 1.00 94.94 181 ALA A C 1
ATOM 1396 O O . ALA A 1 181 ? 6.856 -2.524 0.369 1.00 94.94 181 ALA A O 1
ATOM 1397 N N . PHE A 1 182 ? 7.283 -2.248 -1.812 1.00 92.94 182 PHE A N 1
ATOM 1398 C CA . PHE A 1 182 ? 8.736 -2.224 -1.640 1.00 92.94 182 PHE A CA 1
ATOM 1399 C C . PHE A 1 182 ? 9.211 -1.016 -0.832 1.00 92.94 182 PHE A C 1
ATOM 1401 O O . PHE A 1 182 ? 10.013 -1.188 0.080 1.00 92.94 182 PHE A O 1
ATOM 1408 N N . SER A 1 183 ? 8.714 0.192 -1.119 1.00 94.50 183 SER A N 1
ATOM 1409 C CA . SER A 1 183 ? 9.071 1.388 -0.340 1.00 94.50 183 SER A CA 1
ATOM 1410 C C . SER A 1 183 ? 8.693 1.247 1.134 1.00 94.50 183 SER A C 1
ATOM 1412 O O . SER A 1 183 ? 9.489 1.575 2.008 1.00 94.50 183 SER A O 1
ATOM 1414 N N . SER A 1 184 ? 7.504 0.712 1.401 1.00 95.50 184 SER A N 1
ATOM 1415 C CA . SER A 1 184 ? 7.016 0.457 2.750 1.00 95.50 184 SER A CA 1
ATOM 1416 C C . SER A 1 184 ? 7.834 -0.621 3.471 1.00 95.50 184 SER A C 1
ATOM 1418 O O . SER A 1 184 ? 8.223 -0.420 4.617 1.00 95.50 184 SER A O 1
ATOM 1420 N N . ALA A 1 185 ? 8.177 -1.718 2.788 1.00 95.88 185 ALA A N 1
ATOM 1421 C CA . ALA A 1 185 ? 9.029 -2.770 3.337 1.00 95.88 185 ALA A CA 1
ATOM 1422 C C . ALA A 1 185 ? 10.433 -2.259 3.682 1.00 95.88 185 ALA A C 1
ATOM 1424 O O . ALA A 1 185 ? 10.960 -2.597 4.736 1.00 95.88 185 ALA A O 1
ATOM 1425 N N . ILE A 1 186 ? 11.032 -1.444 2.806 1.00 94.50 186 ILE A N 1
ATOM 1426 C CA . ILE A 1 186 ? 12.358 -0.857 3.032 1.00 94.50 186 ILE A CA 1
ATOM 1427 C C . ILE A 1 186 ? 12.341 -0.010 4.301 1.00 94.50 186 ILE A C 1
ATOM 1429 O O . ILE A 1 186 ? 13.207 -0.199 5.149 1.00 94.50 186 ILE A O 1
ATOM 1433 N N . GLU A 1 187 ? 11.348 0.867 4.453 1.00 96.00 187 GLU A N 1
ATOM 1434 C CA . GLU A 1 187 ? 11.235 1.714 5.642 1.00 96.00 187 GLU A CA 1
ATOM 1435 C C . GLU A 1 187 ? 10.954 0.900 6.910 1.00 96.00 187 GLU A C 1
ATOM 1437 O O . GLU A 1 187 ? 11.577 1.111 7.941 1.00 96.00 187 GLU A O 1
ATOM 1442 N N . ALA A 1 188 ? 10.082 -0.104 6.845 1.00 91.94 188 ALA A N 1
ATOM 1443 C CA . ALA A 1 188 ? 9.848 -0.979 7.989 1.00 91.94 188 ALA A CA 1
ATOM 1444 C C . ALA A 1 188 ? 11.138 -1.709 8.426 1.00 91.94 188 ALA A C 1
ATOM 1446 O O . ALA A 1 188 ? 11.423 -1.809 9.619 1.00 91.94 188 ALA A O 1
ATOM 1447 N N . VAL A 1 189 ? 11.973 -2.140 7.474 1.00 92.31 189 VAL A N 1
ATOM 1448 C CA . VAL A 1 189 ? 13.281 -2.746 7.766 1.00 92.31 189 VAL A CA 1
ATOM 1449 C C . VAL A 1 189 ? 14.276 -1.732 8.343 1.00 92.31 189 VAL A C 1
ATOM 1451 O O . VAL A 1 189 ? 15.043 -2.103 9.231 1.00 92.31 189 VAL A O 1
ATOM 1454 N N . THR A 1 190 ? 14.275 -0.461 7.909 1.00 90.31 190 THR A N 1
ATOM 1455 C CA . THR A 1 190 ? 15.143 0.572 8.525 1.00 90.31 190 THR A CA 1
ATOM 1456 C C . THR A 1 190 ? 14.785 0.815 9.994 1.00 90.31 190 THR A C 1
ATOM 1458 O O . THR A 1 190 ? 15.662 1.139 10.796 1.00 90.31 190 THR A O 1
ATOM 1461 N N . LEU A 1 191 ? 13.525 0.569 10.360 1.00 91.81 191 LEU A N 1
ATOM 1462 C CA . LEU A 1 191 ? 13.006 0.603 11.727 1.00 91.81 191 LEU A CA 1
ATOM 1463 C C . LEU A 1 191 ? 13.165 -0.733 12.485 1.00 91.81 191 LEU A C 1
ATOM 1465 O O . LEU A 1 191 ? 12.645 -0.872 13.588 1.00 91.81 191 LEU A O 1
ATOM 1469 N N . ASN A 1 192 ? 13.922 -1.692 11.937 1.00 85.94 192 ASN A N 1
ATOM 1470 C CA . ASN A 1 192 ? 14.164 -3.038 12.480 1.00 85.94 192 ASN A CA 1
ATOM 1471 C C . ASN A 1 192 ? 12.930 -3.953 12.584 1.00 85.94 192 ASN A C 1
ATOM 1473 O O . ASN A 1 192 ? 12.978 -4.950 13.304 1.00 85.94 192 ASN A O 1
ATOM 1477 N N . ALA A 1 193 ? 11.849 -3.670 11.857 1.00 92.06 193 ALA A N 1
ATOM 1478 C CA . ALA A 1 193 ? 10.699 -4.566 11.807 1.00 92.06 193 ALA A CA 1
ATOM 1479 C C . ALA A 1 193 ? 11.003 -5.825 10.975 1.00 92.06 193 ALA A C 1
ATOM 1481 O O . ALA A 1 193 ? 11.609 -5.759 9.898 1.00 92.06 193 ALA A O 1
ATOM 1482 N N . LYS A 1 194 ? 10.520 -6.985 11.427 1.00 91.94 194 LYS A N 1
ATOM 1483 C CA . LYS A 1 194 ? 10.452 -8.216 10.632 1.00 91.94 194 LYS A CA 1
ATOM 1484 C C . LYS A 1 194 ? 9.239 -8.151 9.711 1.00 91.94 194 LYS A C 1
ATOM 1486 O O . LYS A 1 194 ? 8.098 -8.238 10.159 1.00 91.94 194 LYS A O 1
ATOM 1491 N N . VAL A 1 195 ? 9.484 -8.014 8.411 1.00 95.69 195 VAL A N 1
ATOM 1492 C CA . VAL A 1 195 ? 8.425 -7.804 7.415 1.00 95.69 195 VAL A CA 1
ATOM 1493 C C . VAL A 1 195 ? 8.077 -9.104 6.691 1.00 95.69 195 VAL A C 1
ATOM 1495 O O . VAL A 1 195 ? 8.959 -9.764 6.142 1.00 95.69 195 VAL A O 1
ATOM 1498 N N . ALA A 1 196 ? 6.788 -9.432 6.617 1.00 95.69 196 ALA A N 1
ATOM 1499 C CA . ALA A 1 196 ? 6.252 -10.437 5.704 1.00 95.69 196 ALA A CA 1
ATOM 1500 C C . ALA A 1 196 ? 5.580 -9.750 4.508 1.00 95.69 196 ALA A C 1
ATOM 1502 O O . ALA A 1 196 ? 4.673 -8.940 4.675 1.00 95.69 196 ALA A O 1
ATOM 1503 N N . MET A 1 197 ? 5.999 -10.091 3.289 1.00 95.56 197 MET A N 1
ATOM 1504 C CA . MET A 1 197 ? 5.373 -9.607 2.056 1.00 95.56 197 MET A CA 1
ATOM 1505 C C . MET A 1 197 ? 4.683 -10.764 1.343 1.00 95.56 197 MET A C 1
ATOM 1507 O O . MET A 1 197 ? 5.299 -11.797 1.084 1.00 95.56 197 MET A O 1
ATOM 1511 N N . ILE A 1 198 ? 3.409 -10.579 1.013 1.00 95.81 198 ILE A N 1
ATOM 1512 C CA . ILE A 1 198 ? 2.562 -11.603 0.409 1.00 95.81 198 ILE A CA 1
ATOM 1513 C C . ILE A 1 198 ? 2.158 -11.134 -0.981 1.00 95.81 198 ILE A C 1
ATOM 1515 O O . ILE A 1 198 ? 1.519 -10.099 -1.131 1.00 95.81 198 ILE A O 1
ATOM 1519 N N . GLU A 1 199 ? 2.493 -11.906 -2.008 1.00 95.31 199 GLU A N 1
ATOM 1520 C CA . GLU A 1 199 ? 2.118 -11.631 -3.394 1.00 95.31 199 GLU A CA 1
ATOM 1521 C C . GLU A 1 199 ? 1.476 -12.874 -4.012 1.00 95.31 199 GLU A C 1
ATOM 1523 O O . GLU A 1 199 ? 1.869 -14.002 -3.723 1.00 95.31 199 GLU A O 1
ATOM 1528 N N . ARG A 1 200 ? 0.481 -12.668 -4.878 1.00 93.56 200 ARG A N 1
ATOM 1529 C CA . ARG A 1 200 ? -0.226 -13.757 -5.559 1.00 93.56 200 ARG A CA 1
ATOM 1530 C C . ARG A 1 200 ? 0.578 -14.329 -6.729 1.00 93.56 200 ARG A C 1
ATOM 1532 O O . ARG A 1 200 ? 0.389 -15.487 -7.088 1.00 93.56 200 ARG A O 1
ATOM 1539 N N . GLY A 1 201 ? 1.405 -13.508 -7.372 1.00 90.00 201 GLY A N 1
ATOM 1540 C CA . GLY A 1 201 ? 2.168 -13.869 -8.568 1.00 90.00 201 GLY A CA 1
ATOM 1541 C C . GLY A 1 201 ? 3.640 -13.470 -8.495 1.00 90.00 201 GLY A C 1
ATOM 1542 O O . GLY A 1 201 ? 4.293 -13.607 -7.463 1.00 90.00 201 GLY A O 1
ATOM 1543 N N . THR A 1 202 ? 4.177 -12.989 -9.617 1.00 91.19 202 THR A N 1
ATOM 1544 C CA . THR A 1 202 ? 5.570 -12.539 -9.696 1.00 91.19 202 THR A CA 1
ATOM 1545 C C . THR A 1 202 ? 5.786 -11.281 -8.860 1.00 91.19 202 THR A C 1
ATOM 1547 O O . THR A 1 202 ? 5.133 -10.257 -9.068 1.00 91.19 202 THR A O 1
ATOM 1550 N N . VAL A 1 203 ? 6.750 -11.353 -7.947 1.00 92.56 203 VAL A N 1
ATOM 1551 C CA . VAL A 1 203 ? 7.167 -10.241 -7.087 1.00 92.56 203 VAL A CA 1
ATOM 1552 C C . VAL A 1 203 ? 7.676 -9.053 -7.923 1.00 92.56 203 VAL A C 1
ATOM 1554 O O . VAL A 1 203 ? 8.346 -9.251 -8.934 1.00 92.56 203 VAL A O 1
ATOM 1557 N N . GLY A 1 204 ? 7.390 -7.809 -7.518 1.00 88.69 204 GLY A N 1
ATOM 1558 C CA . GLY A 1 204 ? 7.935 -6.589 -8.150 1.00 88.69 204 GLY A CA 1
ATOM 1559 C C . GLY A 1 204 ? 6.931 -5.775 -8.971 1.00 88.69 204 GLY A C 1
ATOM 1560 O O . GLY A 1 204 ? 7.256 -4.681 -9.451 1.00 88.69 204 GLY A O 1
ATOM 1561 N N . GLY A 1 205 ? 5.706 -6.289 -9.132 1.00 89.69 205 GLY A N 1
ATOM 1562 C CA . GLY A 1 205 ? 4.624 -5.628 -9.861 1.00 89.69 205 GLY A CA 1
ATOM 1563 C C . GLY A 1 205 ? 5.011 -5.204 -11.284 1.00 89.69 205 GLY A C 1
ATOM 1564 O O . GLY A 1 205 ? 5.937 -5.743 -11.894 1.00 89.69 205 GLY A O 1
ATOM 1565 N N . THR A 1 206 ? 4.306 -4.213 -11.831 1.00 90.81 206 THR A N 1
ATOM 1566 C CA . THR A 1 206 ? 4.525 -3.748 -13.210 1.00 90.81 206 THR A CA 1
ATOM 1567 C C . THR A 1 206 ? 5.913 -3.148 -13.403 1.00 90.81 206 THR A C 1
ATOM 1569 O O . THR A 1 206 ? 6.598 -3.494 -14.360 1.00 90.81 206 THR A O 1
ATOM 1572 N N . CYS A 1 207 ? 6.351 -2.259 -12.506 1.00 90.56 207 CYS A N 1
ATOM 1573 C CA . CYS A 1 207 ? 7.580 -1.485 -12.690 1.00 90.56 207 CYS A CA 1
ATOM 1574 C C . CYS A 1 207 ? 8.819 -2.363 -12.889 1.00 90.56 207 CYS A C 1
ATOM 1576 O O . CYS A 1 207 ? 9.629 -2.047 -13.760 1.00 90.56 207 CYS A O 1
ATOM 1578 N N . VAL A 1 208 ? 8.954 -3.435 -12.102 1.00 90.56 208 VAL A N 1
ATOM 1579 C CA . VAL A 1 208 ? 10.124 -4.321 -12.137 1.00 90.56 208 VAL A CA 1
ATOM 1580 C C . VAL A 1 208 ? 10.016 -5.348 -13.259 1.00 90.56 208 VAL A C 1
ATOM 1582 O O . VAL A 1 208 ? 11.005 -5.591 -13.942 1.00 90.56 208 VAL A O 1
ATOM 1585 N N . ASN A 1 209 ? 8.828 -5.916 -13.478 1.00 90.44 209 ASN A N 1
ATOM 1586 C CA . ASN A 1 209 ? 8.689 -7.074 -14.362 1.00 90.44 209 ASN A CA 1
ATOM 1587 C C . ASN A 1 209 ? 8.476 -6.706 -15.833 1.00 90.44 209 ASN A C 1
ATOM 1589 O O . ASN A 1 209 ? 9.030 -7.355 -16.710 1.00 90.44 209 ASN A O 1
ATOM 1593 N N . VAL A 1 210 ? 7.671 -5.679 -16.125 1.00 90.50 210 VAL A N 1
ATOM 1594 C CA . VAL A 1 210 ? 7.239 -5.381 -17.511 1.00 90.50 210 VAL A CA 1
ATOM 1595 C C . VAL A 1 210 ? 7.173 -3.886 -17.838 1.00 90.50 210 VAL A C 1
ATOM 1597 O O . VAL A 1 210 ? 6.748 -3.499 -18.921 1.00 90.50 210 VAL A O 1
ATOM 1600 N N . GLY A 1 211 ? 7.569 -3.028 -16.901 1.00 92.62 211 GLY A N 1
ATOM 1601 C CA . GLY A 1 211 ? 7.403 -1.584 -16.993 1.00 92.62 211 GLY A CA 1
ATOM 1602 C C . GLY A 1 211 ? 8.731 -0.844 -17.066 1.00 92.62 211 GLY A C 1
ATOM 1603 O O . GLY A 1 211 ? 9.564 -1.065 -17.948 1.00 92.62 211 GLY A O 1
ATOM 1604 N N . CYS A 1 212 ? 8.911 0.088 -16.134 1.00 93.88 212 CYS A N 1
ATOM 1605 C CA . CYS A 1 212 ? 10.001 1.054 -16.154 1.00 93.88 212 CYS A CA 1
ATOM 1606 C C . CYS A 1 212 ? 11.396 0.419 -16.127 1.00 93.88 212 CYS A C 1
ATOM 1608 O O . CYS A 1 212 ? 12.279 0.910 -16.822 1.00 93.88 212 CYS A O 1
ATOM 1610 N N . VAL A 1 213 ? 11.619 -0.636 -15.339 1.00 93.06 213 VAL A N 1
ATOM 1611 C CA . VAL A 1 213 ? 12.945 -1.259 -15.197 1.00 93.06 213 VAL A CA 1
ATOM 1612 C C . VAL A 1 213 ? 13.410 -1.905 -16.509 1.00 93.06 213 VAL A C 1
ATOM 1614 O O . VAL A 1 213 ? 14.439 -1.462 -17.025 1.00 93.06 213 VAL A O 1
ATOM 1617 N N . PRO A 1 214 ? 12.675 -2.858 -17.121 1.00 92.69 214 PRO A N 1
ATOM 1618 C CA . PRO A 1 214 ? 13.103 -3.449 -18.390 1.00 92.69 214 PRO A CA 1
ATOM 1619 C C . PRO A 1 214 ? 13.173 -2.406 -19.511 1.00 92.69 214 PRO A C 1
ATOM 1621 O O . PRO A 1 214 ? 14.133 -2.395 -20.282 1.00 92.69 214 PRO A O 1
ATOM 1624 N N . SER A 1 215 ? 12.233 -1.455 -19.548 1.00 94.38 215 SER A N 1
ATOM 1625 C CA . SER A 1 215 ? 12.251 -0.373 -20.542 1.00 94.38 215 SER A CA 1
ATOM 1626 C C . SER A 1 215 ? 13.519 0.481 -20.443 1.00 94.38 215 SER A C 1
ATOM 1628 O O . SER A 1 215 ? 14.156 0.764 -21.455 1.00 94.38 215 SER A O 1
ATOM 1630 N N . LYS A 1 216 ? 13.937 0.865 -19.229 1.00 95.69 216 LYS A N 1
ATOM 1631 C CA . LYS A 1 216 ? 15.158 1.660 -19.020 1.00 95.69 216 LYS A CA 1
ATOM 1632 C C . LYS A 1 216 ? 16.425 0.879 -19.361 1.00 95.69 216 LYS A C 1
ATOM 1634 O O . LYS A 1 216 ? 17.348 1.466 -19.924 1.00 95.69 216 LYS A O 1
ATOM 1639 N N . THR A 1 217 ? 16.460 -0.424 -19.090 1.00 93.62 217 THR A N 1
ATOM 1640 C CA . THR A 1 217 ? 17.571 -1.291 -19.510 1.00 93.62 217 THR A CA 1
ATOM 1641 C C . THR A 1 217 ? 17.720 -1.299 -21.032 1.00 93.62 217 THR A C 1
ATOM 1643 O O . THR A 1 217 ? 18.822 -1.095 -2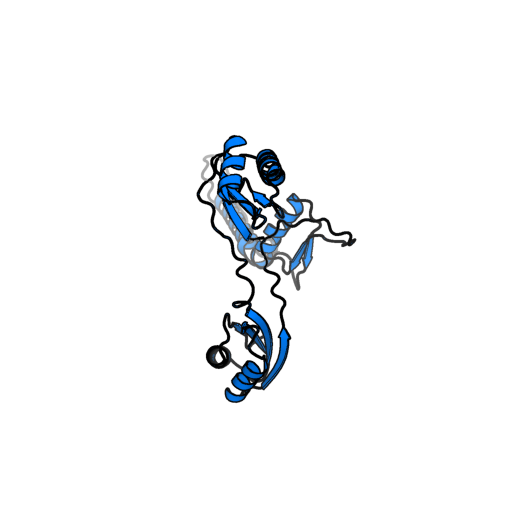1.544 1.00 93.62 217 THR A O 1
ATOM 1646 N N . LEU A 1 218 ? 16.612 -1.447 -21.766 1.00 94.44 218 LEU A N 1
ATOM 1647 C CA . LEU A 1 218 ? 16.622 -1.429 -23.232 1.00 94.44 218 LEU A CA 1
ATOM 1648 C C . LEU A 1 218 ? 17.013 -0.061 -23.800 1.00 94.44 218 LEU A C 1
ATOM 1650 O O . LEU A 1 218 ? 17.825 0.008 -24.723 1.00 94.44 218 LEU A O 1
ATOM 1654 N N . LEU A 1 219 ? 16.498 1.030 -23.223 1.00 95.88 219 LEU A N 1
ATOM 1655 C CA . LEU A 1 219 ? 16.889 2.387 -23.614 1.00 95.88 219 LEU A CA 1
ATOM 1656 C C . LEU A 1 219 ? 18.395 2.607 -23.434 1.00 95.88 219 LEU A C 1
ATOM 1658 O O . LEU A 1 219 ? 19.050 3.120 -24.341 1.00 95.88 219 LEU A O 1
ATOM 1662 N N . ARG A 1 220 ? 18.966 2.160 -22.308 1.00 96.00 220 ARG A N 1
ATOM 1663 C CA . ARG A 1 220 ? 20.405 2.290 -22.050 1.00 96.00 220 ARG A CA 1
ATOM 1664 C C . ARG A 1 220 ? 21.245 1.455 -23.017 1.00 96.00 220 ARG A C 1
ATOM 1666 O O . ARG A 1 220 ? 22.280 1.927 -23.482 1.00 96.00 220 ARG A O 1
ATOM 1673 N N . ALA A 1 221 ? 20.805 0.244 -23.353 1.00 94.50 221 ALA A N 1
ATOM 1674 C CA . ALA A 1 221 ? 21.467 -0.573 -24.369 1.00 94.50 221 ALA A CA 1
ATOM 1675 C C . ALA A 1 221 ? 21.460 0.115 -25.747 1.00 94.50 221 ALA A C 1
ATOM 1677 O O . ALA A 1 221 ? 22.484 0.150 -26.434 1.00 94.50 221 ALA A O 1
ATOM 1678 N N . GLY A 1 222 ? 20.329 0.723 -26.123 1.00 94.44 222 GLY A N 1
ATOM 1679 C CA . GLY A 1 222 ? 20.205 1.518 -27.344 1.00 94.44 222 GLY A CA 1
ATOM 1680 C C . GLY A 1 222 ? 21.140 2.729 -27.362 1.00 94.44 222 GLY A C 1
ATOM 1681 O O . GLY A 1 222 ? 21.818 2.966 -28.361 1.00 94.44 222 GLY A O 1
ATOM 1682 N N . GLU A 1 223 ? 21.232 3.453 -26.247 1.00 95.94 223 GLU A N 1
ATOM 1683 C CA . GLU A 1 223 ? 22.124 4.604 -26.088 1.00 95.94 223 GLU A CA 1
ATOM 1684 C C . GLU A 1 223 ? 23.601 4.215 -26.256 1.00 95.94 223 GLU A C 1
ATOM 1686 O O . GLU A 1 223 ? 24.325 4.857 -27.016 1.00 95.94 223 GLU A O 1
ATOM 1691 N N . ILE A 1 224 ? 24.042 3.126 -25.617 1.00 95.06 224 ILE A N 1
ATOM 1692 C CA . ILE A 1 224 ? 25.421 2.625 -25.740 1.00 95.06 224 ILE A CA 1
ATOM 1693 C C . ILE A 1 224 ? 25.734 2.253 -27.194 1.00 95.06 224 ILE A C 1
ATOM 1695 O O . ILE A 1 224 ? 26.770 2.652 -27.727 1.00 95.06 224 ILE A O 1
ATOM 1699 N N . ASN A 1 225 ? 24.827 1.535 -27.860 1.00 95.31 225 ASN A N 1
ATOM 1700 C CA . ASN A 1 225 ? 24.983 1.166 -29.266 1.00 95.31 225 ASN A CA 1
ATOM 1701 C C . ASN A 1 225 ? 25.029 2.400 -30.186 1.00 95.31 225 ASN A C 1
ATOM 1703 O O . ASN A 1 225 ? 25.795 2.432 -31.147 1.00 95.31 225 ASN A O 1
ATOM 1707 N N . HIS A 1 226 ? 24.226 3.426 -29.895 1.00 95.06 226 HIS A N 1
ATOM 1708 C CA . HIS A 1 226 ? 24.235 4.678 -30.645 1.00 95.06 226 HIS A CA 1
ATOM 1709 C C . HIS A 1 226 ? 25.557 5.435 -30.477 1.00 95.06 226 HIS A C 1
ATOM 1711 O O . HIS A 1 226 ? 26.146 5.837 -31.480 1.00 95.06 226 HIS A O 1
ATOM 1717 N N . LEU A 1 227 ? 26.044 5.590 -29.242 1.00 95.50 227 LEU A N 1
ATOM 1718 C CA . LEU A 1 227 ? 27.295 6.292 -28.936 1.00 95.50 227 LEU A CA 1
ATOM 1719 C C . LEU A 1 227 ? 28.523 5.569 -29.497 1.00 95.50 227 LEU A C 1
ATOM 1721 O O . LEU A 1 227 ? 29.445 6.220 -29.974 1.00 95.50 227 LEU A O 1
ATOM 1725 N N . ALA A 1 228 ? 28.516 4.235 -29.515 1.00 95.44 228 ALA A N 1
ATOM 1726 C CA . ALA A 1 228 ? 29.574 3.443 -30.142 1.00 95.44 228 ALA A CA 1
ATOM 1727 C C . ALA A 1 228 ? 29.620 3.589 -31.676 1.00 95.44 228 ALA A C 1
ATOM 1729 O O . ALA A 1 228 ? 30.639 3.284 -32.290 1.00 95.44 228 ALA A O 1
ATOM 1730 N N . LYS A 1 229 ? 28.525 4.034 -32.309 1.00 92.75 229 LYS A N 1
ATOM 1731 C CA . LYS A 1 229 ? 28.476 4.357 -33.748 1.00 92.75 229 LYS A CA 1
ATOM 1732 C C . LYS A 1 229 ? 28.739 5.837 -34.020 1.00 92.75 229 LYS A C 1
ATOM 1734 O O . LYS A 1 229 ? 29.334 6.170 -35.037 1.00 92.75 229 LYS A O 1
ATOM 1739 N N . ASN A 1 230 ? 28.289 6.710 -33.121 1.00 93.31 230 ASN A N 1
ATOM 1740 C CA . ASN A 1 230 ? 28.327 8.165 -33.254 1.00 93.31 230 ASN A CA 1
ATOM 1741 C C . ASN A 1 230 ? 29.113 8.778 -32.093 1.00 93.31 230 ASN A C 1
ATOM 1743 O O . ASN A 1 230 ? 28.580 9.539 -31.285 1.00 93.31 230 ASN A O 1
ATOM 1747 N N . ASN A 1 231 ? 30.385 8.407 -31.984 1.00 92.12 231 ASN A N 1
ATOM 1748 C CA . ASN A 1 231 ? 31.233 8.899 -30.910 1.00 92.12 231 ASN A CA 1
ATOM 1749 C C . ASN A 1 231 ? 31.646 10.370 -31.155 1.00 92.12 231 ASN A C 1
ATOM 1751 O O . ASN A 1 231 ? 32.183 10.671 -32.223 1.00 92.12 231 ASN A O 1
ATOM 1755 N N . PRO A 1 232 ? 31.465 11.284 -30.179 1.00 93.69 232 PRO A N 1
ATOM 1756 C CA . PRO A 1 232 ? 31.776 12.706 -30.353 1.00 93.69 232 PRO A CA 1
ATOM 1757 C C . PRO A 1 232 ? 33.270 13.049 -30.216 1.00 93.69 232 PRO A C 1
ATOM 1759 O O . PRO A 1 232 ? 33.671 14.172 -30.520 1.00 93.69 232 PRO A O 1
ATOM 1762 N N . PHE A 1 233 ? 34.107 12.124 -29.737 1.00 94.94 233 PHE A N 1
ATOM 1763 C CA . PHE A 1 233 ? 35.517 12.398 -29.451 1.00 94.94 233 PHE A CA 1
ATOM 1764 C C . PHE A 1 233 ? 36.424 12.117 -30.652 1.00 94.94 233 PHE A C 1
ATOM 1766 O O . PHE A 1 233 ? 36.562 10.976 -31.097 1.00 94.94 233 PHE A O 1
ATOM 1773 N N . VAL A 1 234 ? 37.110 13.155 -31.131 1.00 94.25 234 VAL A N 1
ATOM 1774 C CA . VAL A 1 234 ? 38.113 13.041 -32.198 1.00 94.25 234 VAL A CA 1
ATOM 1775 C C . VAL A 1 234 ? 39.264 12.135 -31.746 1.00 94.25 234 VAL A C 1
ATOM 1777 O O . VAL A 1 234 ? 39.809 12.307 -30.659 1.00 94.25 234 VAL A O 1
ATOM 1780 N N . GLY A 1 235 ? 39.631 11.165 -32.587 1.00 93.50 235 GLY A N 1
ATOM 1781 C CA . GLY A 1 235 ? 40.701 10.196 -32.316 1.00 93.50 235 GLY A CA 1
ATOM 1782 C C . GLY A 1 235 ? 40.273 8.953 -31.527 1.00 93.50 235 GLY A C 1
ATOM 1783 O O . GLY A 1 235 ? 41.055 8.012 -31.419 1.00 93.50 235 GLY A O 1
ATOM 1784 N N . LEU A 1 236 ? 39.036 8.901 -31.018 1.00 94.44 236 LEU A N 1
ATOM 1785 C CA . LEU A 1 236 ? 38.489 7.701 -30.386 1.00 94.44 236 LEU A CA 1
ATOM 1786 C C . LEU A 1 236 ? 37.708 6.873 -31.414 1.00 94.44 236 LEU A C 1
ATOM 1788 O O . LEU A 1 236 ? 36.619 7.242 -31.858 1.00 94.44 236 LEU A O 1
ATOM 1792 N N . HIS A 1 237 ? 38.273 5.723 -31.772 1.00 91.75 237 HIS A N 1
ATOM 1793 C CA . HIS A 1 237 ? 37.649 4.772 -32.683 1.00 91.75 237 HIS A CA 1
ATOM 1794 C C . HIS A 1 237 ? 36.766 3.798 -31.902 1.00 91.75 237 HIS A C 1
ATOM 1796 O O . HIS A 1 237 ? 37.253 3.005 -31.100 1.00 91.75 237 HIS A O 1
ATOM 1802 N N . THR A 1 238 ? 35.461 3.852 -32.151 1.00 95.38 238 THR A N 1
ATOM 1803 C CA . THR A 1 238 ? 34.473 2.911 -31.610 1.00 95.38 238 THR A CA 1
ATOM 1804 C C . THR A 1 238 ? 33.688 2.287 -32.755 1.00 95.38 238 THR A C 1
ATOM 1806 O O . THR A 1 238 ? 33.644 2.820 -33.865 1.00 95.38 238 THR A O 1
ATOM 1809 N N . SER A 1 239 ? 33.133 1.105 -32.510 1.00 91.81 239 SER A N 1
ATOM 1810 C CA . SER A 1 239 ? 32.250 0.428 -33.453 1.00 91.81 239 SER A CA 1
ATOM 1811 C C . SER A 1 239 ? 31.247 -0.422 -32.685 1.00 91.81 239 SER A C 1
ATOM 1813 O O . SER A 1 239 ? 31.508 -0.818 -31.547 1.00 91.81 239 SER A O 1
ATOM 1815 N N . ALA A 1 240 ? 30.104 -0.705 -33.305 1.00 93.69 240 ALA A N 1
ATOM 1816 C CA . ALA A 1 240 ? 29.107 -1.610 -32.755 1.00 93.69 240 ALA A CA 1
ATOM 1817 C C . ALA A 1 240 ? 28.602 -2.575 -33.828 1.00 93.69 240 ALA A C 1
ATOM 1819 O O . ALA A 1 240 ? 28.350 -2.178 -34.970 1.00 93.69 240 ALA A O 1
ATOM 1820 N N . SER A 1 241 ? 28.454 -3.838 -33.440 1.00 91.75 241 SER A N 1
ATOM 1821 C CA . SER A 1 241 ? 27.904 -4.911 -34.265 1.00 91.75 241 SER A CA 1
ATOM 1822 C C . SER A 1 241 ? 26.367 -4.884 -34.287 1.00 91.75 241 SER A C 1
ATOM 1824 O O . SER A 1 241 ? 25.722 -3.973 -33.757 1.00 91.75 241 SER A O 1
ATOM 1826 N N . ASN A 1 242 ? 25.761 -5.878 -34.944 1.00 90.81 242 ASN A N 1
ATOM 1827 C CA . ASN A 1 242 ? 24.313 -6.062 -34.914 1.00 90.81 242 ASN A CA 1
ATOM 1828 C C . ASN A 1 242 ? 23.825 -6.348 -33.489 1.00 90.81 242 ASN A C 1
ATOM 1830 O O . ASN A 1 242 ? 24.465 -7.078 -32.734 1.00 90.81 242 ASN A O 1
ATOM 1834 N N . VAL A 1 243 ? 22.669 -5.776 -33.153 1.00 91.69 243 VAL A N 1
ATOM 1835 C CA . VAL A 1 243 ? 22.008 -5.997 -31.866 1.00 91.69 243 VAL A CA 1
ATOM 1836 C C . VAL A 1 243 ? 21.200 -7.285 -31.950 1.00 91.69 243 VAL A C 1
ATOM 1838 O O . VAL A 1 243 ? 20.285 -7.387 -32.767 1.00 91.69 243 VAL A O 1
ATOM 1841 N N . ASP A 1 244 ? 21.518 -8.244 -31.086 1.00 93.62 244 ASP A N 1
ATOM 1842 C CA . ASP A 1 244 ? 20.682 -9.418 -30.858 1.00 93.62 244 ASP A CA 1
ATOM 1843 C C . ASP A 1 244 ? 19.622 -9.081 -29.802 1.00 93.62 244 ASP A C 1
ATOM 1845 O O . ASP A 1 244 ? 19.894 -9.052 -28.601 1.00 93.62 244 ASP A O 1
ATOM 1849 N N . LEU A 1 245 ? 18.407 -8.778 -30.264 1.00 91.06 245 LEU A N 1
ATOM 1850 C CA . LEU A 1 245 ? 17.296 -8.429 -29.380 1.00 91.06 245 LEU A CA 1
ATOM 1851 C C . LEU A 1 245 ? 16.824 -9.610 -28.525 1.00 91.06 245 LEU A C 1
ATOM 1853 O O . LEU A 1 245 ? 16.339 -9.377 -27.421 1.00 91.06 245 LEU A O 1
ATOM 1857 N N . ALA A 1 246 ? 16.981 -10.850 -28.996 1.00 91.69 246 ALA A N 1
ATOM 1858 C CA . ALA A 1 246 ? 16.537 -12.031 -28.261 1.00 91.69 246 ALA A CA 1
ATOM 1859 C C . ALA A 1 246 ? 17.427 -12.304 -27.042 1.00 91.69 246 ALA A C 1
ATOM 1861 O O . ALA A 1 246 ? 16.942 -12.749 -26.010 1.00 91.69 246 ALA A O 1
ATOM 1862 N N . LEU A 1 247 ? 18.723 -11.996 -27.132 1.00 91.31 247 LEU A N 1
ATOM 1863 C CA . LEU A 1 247 ? 19.623 -12.054 -25.976 1.00 91.31 247 LEU A CA 1
ATOM 1864 C C . LEU A 1 247 ? 19.465 -10.856 -25.031 1.00 91.31 247 LEU A C 1
ATOM 1866 O O . LEU A 1 247 ? 19.797 -10.960 -23.847 1.00 91.31 247 LEU A O 1
ATOM 1870 N N . LEU A 1 248 ? 18.996 -9.719 -25.553 1.00 88.94 248 LEU A N 1
ATOM 1871 C CA . LEU A 1 248 ? 18.836 -8.475 -24.799 1.00 88.94 248 LEU A CA 1
ATOM 1872 C C . LEU A 1 248 ? 17.551 -8.455 -23.956 1.00 88.94 248 LEU A C 1
ATOM 1874 O 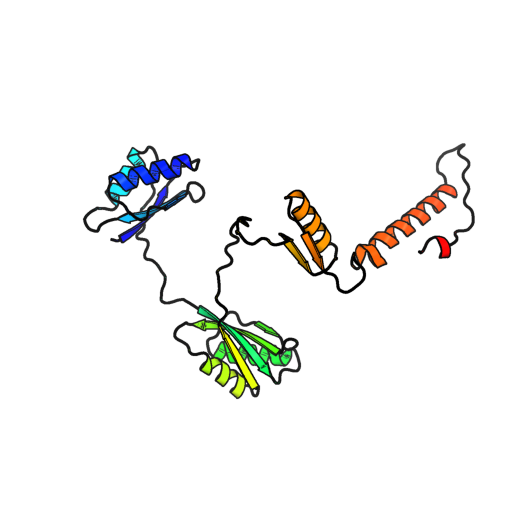O . LEU A 1 248 ? 17.539 -7.872 -22.873 1.00 88.94 248 LEU A O 1
ATOM 1878 N N . VAL A 1 249 ? 16.482 -9.081 -24.450 1.00 85.19 249 VAL A N 1
ATOM 1879 C CA . VAL A 1 249 ? 15.207 -9.253 -23.744 1.00 85.19 249 VAL A CA 1
ATOM 1880 C C . VAL A 1 249 ? 15.190 -10.657 -23.142 1.00 85.19 249 VAL A C 1
ATOM 1882 O O . VAL A 1 249 ? 15.018 -11.631 -23.868 1.00 85.19 249 VAL A O 1
ATOM 1885 N N . LYS A 1 250 ? 15.411 -10.758 -21.828 1.00 66.88 250 LYS A N 1
ATOM 1886 C CA . LYS A 1 250 ? 15.315 -12.015 -21.072 1.00 66.88 250 LYS A CA 1
ATOM 1887 C C . LYS A 1 250 ? 13.972 -12.150 -20.378 1.00 66.88 250 LYS A C 1
ATOM 1889 O O . LYS A 1 250 ? 13.486 -11.114 -19.873 1.00 66.88 250 LYS A O 1
#

Secondary structure (DSSP, 8-state):
-EEEEEEEE---SHHHHHHHHHHHHHTT-EEEEEETTTTEEEEEE-TTS-HHHHHHHHHHTT-EEEEEEE-----SS--EEEEEEEEES--SHHHHHHHHHHHHHTT-EEEEEETTTTEEEEEEETTS-HHHHHHHHHHTT-EEEEEEEE--------------S---S-SEEEE--SHHHHHHHHHHHHTT--EEEE-SSSTTHHHHHTSHHHHHHHHHHHHHHHHHHS--STT---------HHHH--